Protein AF-0000000084493351 (afdb_homodimer)

Nearest PDB structures (foldseek):
  2qe9-assembly1_B  TM=6.295E-01  e=2.230E-01  Bacillus subtilis
  5wk0-assembly1_A-2  TM=5.243E-01  e=1.146E-01  Staphylococcus sp. HMSC055H04
  8vig-assembly1_A  TM=6.343E-01  e=1.177E+00  Geminocystis sp.
  2qe9-assembly1_B  TM=6.296E-01  e=2.121E-01  Bacillus subtilis
  5wk0-assembly1_A-2  TM=5.667E-01  e=1.096E-01  Staphylococcus sp. HMSC055H04

Structure (mmCIF, N/CA/C/O backbone):
data_AF-0000000084493351-model_v1
#
loop_
_entity.id
_entity.type
_entity.pdbx_description
1 polymer 'DinB-like domain-containing protein'
#
loop_
_atom_site.group_PDB
_atom_site.id
_atom_site.type_symbol
_atom_site.label_atom_id
_atom_site.label_alt_id
_atom_site.label_comp_id
_atom_site.label_asym_id
_atom_site.label_entity_id
_atom_site.label_seq_id
_atom_site.pdbx_PDB_ins_code
_atom_site.Cartn_x
_atom_site.Cartn_y
_atom_site.Cartn_z
_atom_site.occupancy
_atom_site.B_iso_or_equiv
_atom_site.auth_seq_id
_atom_site.auth_comp_id
_atom_site.auth_asym_id
_atom_site.auth_atom_id
_atom_site.pdbx_PDB_model_num
ATOM 1 N N . MET A 1 1 ? -1.183 11.688 -4.527 1 94.62 1 MET A N 1
ATOM 2 C CA . MET A 1 1 ? -2.207 12.703 -4.301 1 94.62 1 MET A CA 1
ATOM 3 C C . MET A 1 1 ? -3.463 12.398 -5.113 1 94.62 1 MET A C 1
ATOM 5 O O . MET A 1 1 ? -4.551 12.867 -4.777 1 94.62 1 MET A O 1
ATOM 9 N N . GLU A 1 2 ? -3.27 11.57 -6.113 1 93.44 2 GLU A N 1
ATOM 10 C CA . GLU A 1 2 ? -4.355 11.289 -7.047 1 93.44 2 GLU A CA 1
ATOM 11 C C . GLU A 1 2 ? -5.531 10.625 -6.344 1 93.44 2 GLU A C 1
ATOM 13 O O . GLU A 1 2 ? -6.688 10.828 -6.727 1 93.44 2 GLU A O 1
ATOM 18 N N . VAL A 1 3 ? -5.273 9.914 -5.355 1 96.88 3 VAL A N 1
ATOM 19 C CA . VAL A 1 3 ? -6.309 9.141 -4.676 1 96.88 3 VAL A CA 1
ATOM 20 C C . VAL A 1 3 ? -7.309 10.086 -4.012 1 96.88 3 VAL A C 1
ATOM 22 O O . VAL A 1 3 ? -8.453 9.703 -3.748 1 96.88 3 VAL A O 1
ATOM 25 N N . PHE A 1 4 ? -6.93 11.305 -3.832 1 97.81 4 PHE A N 1
ATOM 26 C CA . PHE A 1 4 ? -7.797 12.258 -3.156 1 97.81 4 PHE A CA 1
ATOM 27 C C . PH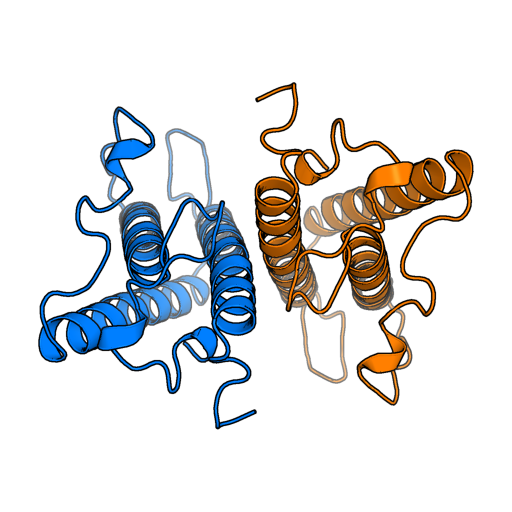E A 1 4 ? -8.523 13.133 -4.168 1 97.81 4 PHE A C 1
ATOM 29 O O . PHE A 1 4 ? -9.445 13.875 -3.807 1 97.81 4 PHE A O 1
ATOM 36 N N . GLU A 1 5 ? -8.102 13.086 -5.383 1 96.25 5 GLU A N 1
ATOM 37 C CA . GLU A 1 5 ? -8.625 13.969 -6.414 1 96.25 5 GLU A CA 1
ATOM 38 C C . GLU A 1 5 ? -10.133 13.773 -6.594 1 96.25 5 GLU A C 1
ATOM 40 O O . GLU A 1 5 ? -10.602 12.641 -6.695 1 96.25 5 GLU A O 1
ATOM 45 N N . GLY A 1 6 ? -10.891 14.852 -6.57 1 95.56 6 GLY A N 1
ATOM 46 C CA . GLY A 1 6 ? -12.312 14.836 -6.879 1 95.56 6 GLY A CA 1
ATOM 47 C C . GLY A 1 6 ? -13.172 14.453 -5.691 1 95.56 6 GLY A C 1
ATOM 48 O O . GLY A 1 6 ? -14.398 14.508 -5.766 1 95.56 6 GLY A O 1
ATOM 49 N N . LEU A 1 7 ? -12.57 14.039 -4.594 1 97.12 7 LEU A N 1
ATOM 50 C CA . LEU A 1 7 ? -13.344 13.711 -3.402 1 97.12 7 LEU A CA 1
ATOM 51 C C . LEU A 1 7 ? -13.773 14.977 -2.666 1 97.12 7 LEU A C 1
ATOM 53 O O . LEU A 1 7 ? -12.922 15.734 -2.182 1 97.12 7 LEU A O 1
ATOM 57 N N . LEU A 1 8 ? -15.094 15.172 -2.602 1 96.56 8 LEU A N 1
ATOM 58 C CA . LEU A 1 8 ? -15.602 16.312 -1.854 1 96.56 8 LEU A CA 1
ATOM 59 C C . LEU A 1 8 ? -15.359 16.141 -0.36 1 96.56 8 LEU A C 1
ATOM 61 O O . LEU A 1 8 ? -15.477 15.031 0.168 1 96.56 8 LEU A O 1
ATOM 65 N N . TRP A 1 9 ? -15.086 17.266 0.274 1 97.38 9 TRP A N 1
ATOM 66 C CA . TRP A 1 9 ? -14.734 17.219 1.69 1 97.38 9 TRP A CA 1
ATOM 67 C C . TRP A 1 9 ? -15.867 16.609 2.51 1 97.38 9 TRP A C 1
ATOM 69 O O . TRP A 1 9 ? -15.625 15.93 3.506 1 97.38 9 TRP A O 1
ATOM 79 N N . GLU A 1 10 ? -17.109 16.75 2.107 1 97.31 10 GLU A N 1
ATOM 80 C CA . GLU A 1 10 ? -18.281 16.234 2.818 1 97.31 10 GLU A CA 1
ATOM 81 C C . GLU A 1 10 ? -18.328 14.711 2.785 1 97.31 10 GLU A C 1
ATOM 83 O O . GLU A 1 10 ? -18.922 14.086 3.658 1 97.31 10 GLU A O 1
ATOM 88 N N . LYS A 1 11 ? -17.656 14.172 1.815 1 96.81 11 LYS A N 1
ATOM 89 C CA . LYS A 1 11 ? -17.656 12.727 1.646 1 96.81 11 LYS A CA 1
ATOM 90 C C . LYS A 1 11 ? -16.469 12.078 2.336 1 96.81 11 LYS A C 1
ATOM 92 O O . LYS A 1 11 ? -16.406 10.859 2.488 1 96.81 11 LYS A O 1
ATOM 97 N N . ALA A 1 12 ? -15.555 12.922 2.818 1 97.56 12 ALA A N 1
ATOM 98 C CA . ALA A 1 12 ? -14.289 12.422 3.35 1 97.56 12 ALA A CA 1
ATOM 99 C C . ALA A 1 12 ? -14.492 11.703 4.68 1 97.56 12 ALA A C 1
ATOM 101 O O . ALA A 1 12 ? -13.633 10.938 5.121 1 97.56 12 ALA A O 1
ATOM 102 N N . GLY A 1 13 ? -15.633 11.914 5.289 1 96.69 13 GLY A N 1
ATOM 103 C CA . GLY A 1 13 ? -15.93 11.281 6.566 1 96.69 13 GLY A CA 1
ATOM 104 C C . GLY A 1 13 ? -16.797 10.039 6.434 1 96.69 13 GLY A C 1
ATOM 105 O O . GLY A 1 13 ? -17.094 9.375 7.426 1 96.69 13 GLY A O 1
ATOM 106 N N . GLY A 1 14 ? -17.219 9.75 5.219 1 92.56 14 GLY A N 1
ATOM 107 C CA . GLY A 1 14 ? -18.062 8.578 5.012 1 92.56 14 GLY A CA 1
ATOM 108 C C . GLY A 1 14 ? -17.344 7.273 5.293 1 92.56 14 GLY A C 1
ATOM 109 O O . GLY A 1 14 ? -16.219 7.055 4.824 1 92.56 14 GLY A O 1
ATOM 110 N N . LYS A 1 15 ? -17.984 6.414 6.113 1 92 15 LYS A N 1
ATOM 111 C CA . LYS A 1 15 ? -17.469 5.078 6.395 1 92 15 LYS A CA 1
ATOM 112 C C . LYS A 1 15 ? -18.406 3.998 5.891 1 92 15 LYS A C 1
ATOM 114 O O . LYS A 1 15 ? -19.547 3.885 6.371 1 92 15 LYS A O 1
ATOM 119 N N . PRO A 1 16 ? -17.938 3.244 4.961 1 88.31 16 PRO A N 1
ATOM 120 C CA . PRO A 1 16 ? -18.766 2.098 4.586 1 88.31 16 PRO A CA 1
ATOM 121 C C . PRO A 1 16 ? -19.016 1.151 5.758 1 88.31 16 PRO A C 1
ATOM 123 O O . PRO A 1 16 ? -18.312 1.197 6.766 1 88.31 16 PRO A O 1
ATOM 126 N N . ALA A 1 17 ? -20.094 0.325 5.641 1 84.88 17 ALA A N 1
ATOM 127 C CA . ALA A 1 17 ? -20.406 -0.661 6.672 1 84.88 17 ALA A CA 1
ATOM 128 C C . ALA A 1 17 ? -19.203 -1.556 6.957 1 84.88 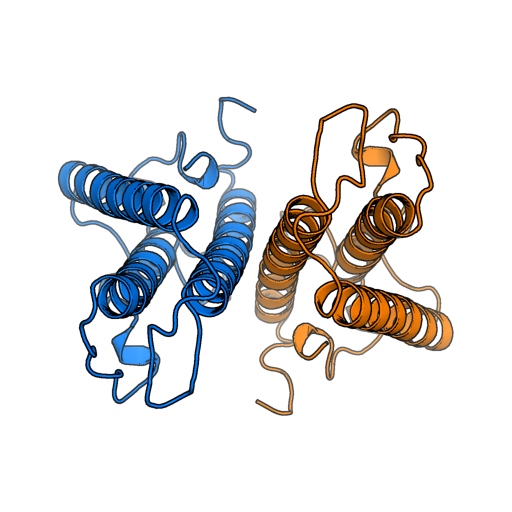17 ALA A C 1
ATOM 130 O O . ALA A 1 17 ? -18.531 -2.02 6.035 1 84.88 17 ALA A O 1
ATOM 131 N N . ASN A 1 18 ? -18.781 -1.73 8.227 1 86.38 18 ASN A N 1
ATOM 132 C CA . ASN A 1 18 ? -17.734 -2.598 8.734 1 86.38 18 ASN A CA 1
ATOM 133 C C . ASN A 1 18 ? -16.344 -2.041 8.406 1 86.38 18 ASN A C 1
ATOM 135 O O . ASN A 1 18 ? -15.344 -2.75 8.523 1 86.38 18 ASN A O 1
ATOM 139 N N . CYS A 1 19 ? -16.297 -0.865 7.863 1 90.5 19 CYS A N 1
ATOM 140 C CA . CYS A 1 19 ? -15.016 -0.202 7.66 1 90.5 19 CYS A CA 1
ATOM 141 C C . CYS A 1 19 ? -14.609 0.587 8.898 1 90.5 19 CYS A C 1
ATOM 143 O O . CYS A 1 19 ? -15.375 1.409 9.398 1 90.5 19 CYS A O 1
ATOM 145 N N . PRO A 1 20 ? -13.398 0.383 9.32 1 90.31 20 PRO A N 1
ATOM 146 C CA . PRO A 1 20 ? -13.023 0.98 10.609 1 90.31 20 PRO A CA 1
ATOM 147 C C . PRO A 1 20 ? -12.656 2.457 10.484 1 90.31 20 PRO A C 1
ATOM 149 O O . PRO A 1 20 ? -12.672 3.184 11.484 1 90.31 20 PRO A O 1
ATOM 152 N N . TYR A 1 21 ? -12.336 2.922 9.258 1 94.5 21 TYR A N 1
ATOM 153 C CA . TYR A 1 21 ? -11.82 4.281 9.133 1 94.5 21 TYR A CA 1
ATOM 154 C C . TYR A 1 21 ? -12.43 4.992 7.938 1 94.5 21 TYR A C 1
ATOM 156 O O . TYR A 1 21 ? -12.836 4.348 6.965 1 94.5 21 TYR A O 1
ATOM 164 N N . SER A 1 22 ? -12.508 6.301 8.07 1 97.19 22 SER A N 1
ATOM 165 C CA . SER A 1 22 ? -12.844 7.164 6.941 1 97.19 22 SER A CA 1
ATOM 166 C C . SER A 1 22 ? -11.594 7.586 6.176 1 97.19 22 SER A C 1
ATOM 168 O O . SER A 1 22 ? -10.477 7.406 6.656 1 97.19 22 SER A O 1
ATOM 170 N N . VAL A 1 23 ? -11.836 8.133 4.992 1 98.31 23 VAL A N 1
ATOM 171 C CA . VAL A 1 23 ? -10.727 8.688 4.219 1 98.31 23 VAL A CA 1
ATOM 172 C C . VAL A 1 23 ? -10.023 9.773 5.027 1 98.31 23 VAL A C 1
ATOM 174 O O . VAL A 1 23 ? -8.797 9.859 5.031 1 98.31 23 VAL A O 1
ATOM 177 N N . TRP A 1 24 ? -10.781 10.578 5.789 1 98.69 24 TRP A N 1
ATOM 178 C CA . TRP A 1 24 ? -10.234 11.641 6.629 1 98.69 24 TRP A CA 1
ATOM 179 C C . TRP A 1 24 ? -9.305 11.062 7.691 1 98.69 24 TRP A C 1
ATOM 181 O O . TRP A 1 24 ? -8.188 11.555 7.875 1 98.69 24 TRP A O 1
ATOM 191 N N . GLN A 1 25 ? -9.734 10.039 8.305 1 98.62 25 GLN A N 1
ATOM 192 C CA . GLN A 1 25 ? -8.93 9.422 9.359 1 98.62 25 GLN A CA 1
ATOM 193 C C . GLN A 1 25 ? -7.652 8.82 8.797 1 98.62 25 GLN A C 1
ATOM 195 O O . GLN A 1 25 ? -6.578 8.961 9.383 1 98.62 25 GLN A O 1
ATOM 200 N N . LEU A 1 26 ? -7.766 8.188 7.656 1 98.75 26 LEU A N 1
ATOM 201 C CA . LEU A 1 26 ? -6.598 7.582 7.02 1 98.75 26 LEU A CA 1
ATOM 202 C C . LEU A 1 26 ? -5.598 8.648 6.594 1 98.75 26 LEU A C 1
ATOM 204 O O . LEU A 1 26 ? -4.391 8.484 6.77 1 98.75 26 LEU A O 1
ATOM 208 N N . LEU A 1 27 ? -6.051 9.734 6.02 1 98.88 27 LEU A N 1
ATOM 209 C CA . LEU A 1 27 ? -5.176 10.828 5.613 1 98.88 27 LEU A CA 1
ATOM 210 C C . LEU A 1 27 ? -4.387 11.367 6.801 1 98.88 27 LEU A C 1
ATOM 212 O O . LEU A 1 27 ? -3.166 11.523 6.719 1 98.88 27 LEU A O 1
ATOM 216 N N . ASN A 1 28 ? -5.07 11.617 7.883 1 98.88 28 ASN A N 1
ATOM 217 C CA . ASN A 1 28 ? -4.398 12.148 9.062 1 98.88 28 ASN A CA 1
ATOM 218 C C . ASN A 1 28 ? -3.432 11.133 9.664 1 98.88 28 ASN A C 1
ATOM 220 O O . ASN A 1 28 ? -2.367 11.5 10.164 1 98.88 28 ASN A O 1
ATOM 224 N N . HIS A 1 29 ? -3.801 9.891 9.68 1 98.81 29 HIS A N 1
ATOM 225 C CA . HIS A 1 29 ? -2.91 8.82 10.133 1 98.81 29 HIS A CA 1
ATOM 226 C C . HIS A 1 29 ? -1.637 8.781 9.297 1 98.81 29 HIS A C 1
ATOM 228 O O . HIS A 1 29 ? -0.537 8.648 9.836 1 98.81 29 HIS A O 1
ATOM 234 N N . MET A 1 30 ? -1.784 8.93 7.988 1 98.88 30 MET A N 1
ATOM 235 C CA . MET A 1 30 ? -0.633 8.961 7.09 1 98.88 30 MET A CA 1
ATOM 236 C C . MET A 1 30 ? 0.239 10.18 7.359 1 98.88 30 MET A C 1
ATOM 238 O O . MET A 1 30 ? 1.468 10.086 7.344 1 98.88 30 MET A O 1
ATOM 242 N N . ILE A 1 31 ? -0.373 11.305 7.605 1 98.88 31 ILE A N 1
ATOM 243 C CA . ILE A 1 31 ? 0.382 12.516 7.91 1 98.88 31 ILE A CA 1
ATOM 244 C C . ILE A 1 31 ? 1.178 12.32 9.195 1 98.88 31 ILE A C 1
ATOM 246 O O . ILE A 1 31 ? 2.352 12.688 9.273 1 98.88 31 ILE A O 1
ATOM 250 N N . PHE A 1 32 ? 0.581 11.727 10.203 1 98.69 32 PHE A N 1
ATOM 251 C CA . PHE A 1 32 ? 1.254 11.477 11.469 1 98.69 32 PHE A CA 1
ATOM 252 C C . PHE A 1 32 ? 2.541 10.688 11.25 1 98.69 32 PHE A C 1
ATOM 254 O O . PHE A 1 32 ? 3.619 11.133 11.656 1 98.69 32 PHE A O 1
ATOM 261 N N . TRP A 1 33 ? 2.461 9.594 10.641 1 98.62 33 TRP A N 1
ATOM 262 C CA . TRP A 1 33 ? 3.615 8.711 10.477 1 98.62 33 TRP A CA 1
ATOM 263 C C . TRP A 1 33 ? 4.609 9.305 9.477 1 98.62 33 TRP A C 1
ATOM 265 O O . TRP A 1 33 ? 5.82 9.117 9.617 1 98.62 33 TRP A O 1
ATOM 275 N N . GLN A 1 34 ? 4.07 10 8.469 1 98.81 34 GLN A N 1
ATOM 276 C CA . GLN A 1 34 ? 4.957 10.727 7.566 1 98.81 34 GLN A CA 1
ATOM 277 C C . GLN A 1 34 ? 5.816 11.734 8.328 1 98.81 34 GLN A C 1
ATOM 279 O O . GLN A 1 34 ? 7.039 11.766 8.164 1 98.81 34 GLN A O 1
ATOM 284 N N . ASP A 1 35 ? 5.199 12.523 9.18 1 98.44 35 ASP A N 1
ATOM 285 C CA . ASP A 1 35 ? 5.934 13.484 9.992 1 98.44 35 ASP A CA 1
ATOM 286 C C . ASP A 1 35 ? 6.918 12.773 10.922 1 98.44 35 ASP A C 1
ATOM 288 O O . ASP A 1 35 ? 8.031 13.25 11.133 1 98.44 35 ASP A O 1
ATOM 292 N N . PHE A 1 36 ? 6.516 11.68 11.445 1 98.5 36 PHE A N 1
ATOM 293 C CA . PHE A 1 36 ? 7.336 10.875 12.344 1 98.5 36 PHE A CA 1
ATOM 294 C C . PHE A 1 36 ? 8.633 10.453 11.656 1 98.5 36 PHE A C 1
ATOM 296 O O . PHE A 1 36 ? 9.719 10.664 12.195 1 98.5 36 PHE A O 1
ATOM 303 N N . TYR A 1 37 ? 8.57 9.922 10.477 1 98.56 37 TYR A N 1
ATOM 304 C CA . TYR A 1 37 ? 9.758 9.438 9.773 1 98.56 37 TYR A CA 1
ATOM 305 C C . TYR A 1 37 ? 10.578 10.602 9.227 1 98.56 37 TYR A C 1
ATOM 307 O O . TYR A 1 37 ? 11.805 10.531 9.18 1 98.56 37 TYR A O 1
ATOM 315 N N . LEU A 1 38 ? 9.914 11.672 8.773 1 98.69 38 LEU A N 1
ATOM 316 C CA . LEU A 1 38 ? 10.633 12.852 8.297 1 98.69 38 LEU A CA 1
ATOM 317 C C . LEU A 1 38 ? 11.461 13.469 9.422 1 98.69 38 LEU A C 1
ATOM 319 O O . LEU A 1 38 ? 12.539 14.008 9.172 1 98.69 38 LEU A O 1
ATOM 323 N N . ALA A 1 39 ? 10.953 13.406 10.664 1 98.5 39 ALA A N 1
ATOM 324 C CA . ALA A 1 39 ? 11.727 13.898 11.797 1 98.5 39 ALA A CA 1
ATOM 325 C C . ALA A 1 39 ? 13.07 13.188 11.906 1 98.5 39 ALA A C 1
ATOM 327 O O . ALA A 1 39 ? 14.109 13.836 12.062 1 98.5 39 ALA A O 1
ATOM 328 N N . TYR A 1 40 ? 13.086 11.891 11.758 1 98.19 40 TYR A N 1
ATOM 329 C CA . TYR A 1 40 ? 14.344 11.148 11.758 1 98.19 40 TYR A CA 1
ATOM 330 C C . TYR A 1 40 ? 15.258 11.633 10.641 1 98.19 40 TYR A C 1
ATOM 332 O O . TYR A 1 40 ? 16.469 11.797 10.852 1 98.19 40 TYR A O 1
ATOM 340 N N . LEU A 1 41 ? 14.688 11.836 9.492 1 98.31 41 LEU A N 1
ATOM 341 C CA . LEU A 1 41 ? 15.469 12.227 8.32 1 98.31 41 LEU A CA 1
ATOM 342 C C . LEU A 1 41 ? 16.094 13.602 8.523 1 98.31 41 LEU A C 1
ATOM 344 O O . LEU A 1 41 ? 17.156 13.891 7.965 1 98.31 41 LEU A O 1
ATOM 348 N N . LYS A 1 42 ? 15.539 14.344 9.352 1 97.06 42 LYS A N 1
ATOM 349 C CA . LYS A 1 42 ? 16.047 15.688 9.648 1 97.06 42 LYS A CA 1
ATOM 350 C C . LYS A 1 42 ? 17 15.664 10.836 1 97.06 42 LYS A C 1
ATOM 352 O O . LYS A 1 42 ? 17.438 16.703 11.297 1 97.06 42 LYS A O 1
ATOM 357 N N . GLY A 1 43 ? 17.219 14.477 11.367 1 95.94 43 GLY A N 1
ATOM 358 C CA . GLY A 1 43 ? 18.188 14.336 12.438 1 95.94 43 GLY A CA 1
ATOM 359 C C . GLY A 1 43 ? 17.578 14.445 13.82 1 95.94 43 GLY A C 1
ATOM 360 O O . GLY A 1 43 ? 18.297 14.594 14.812 1 95.94 43 GLY A O 1
ATOM 361 N N . LYS A 1 44 ? 16.312 14.414 13.836 1 97.06 44 LYS A N 1
ATOM 362 C CA . LYS A 1 44 ? 15.617 14.43 15.125 1 97.06 44 LYS A CA 1
ATOM 363 C C . LYS A 1 44 ? 15.203 13.023 15.539 1 97.06 44 LYS A C 1
ATOM 365 O O . LYS A 1 44 ? 15.281 12.086 14.742 1 97.06 44 LYS A O 1
ATOM 370 N N . VAL A 1 45 ? 14.875 12.875 16.812 1 95.25 45 VAL A N 1
ATOM 371 C CA . VAL A 1 45 ? 14.32 11.641 17.344 1 95.25 45 VAL A CA 1
ATOM 372 C C . VAL A 1 45 ? 12.914 11.898 17.875 1 95.25 45 VAL A C 1
ATOM 374 O O . VAL A 1 45 ? 12.75 12.391 19 1 95.25 45 VAL A O 1
ATOM 377 N N . PRO A 1 46 ? 11.992 11.555 17.125 1 96.38 46 PRO A N 1
ATOM 378 C CA . PRO A 1 46 ? 10.617 11.805 17.594 1 96.38 46 PRO A CA 1
ATOM 379 C C . PRO A 1 46 ? 10.18 10.844 18.688 1 96.38 46 PRO A C 1
ATOM 381 O O . PRO A 1 46 ? 10.703 9.727 18.781 1 96.38 46 PRO A O 1
ATOM 384 N N . LYS A 1 47 ? 9.227 11.289 19.469 1 94.62 47 LYS A N 1
ATOM 385 C CA . LYS A 1 47 ? 8.633 10.43 20.5 1 94.62 47 LYS A CA 1
ATOM 386 C C . LYS A 1 47 ? 7.664 9.43 19.875 1 94.62 47 LYS A C 1
ATOM 388 O O . LYS A 1 47 ? 6.77 9.812 19.125 1 94.62 47 LYS A O 1
ATOM 393 N N . HIS A 1 48 ? 7.852 8.164 20.156 1 93.44 48 HIS A N 1
ATOM 394 C CA . HIS A 1 48 ? 6.906 7.152 19.703 1 93.44 48 HIS A CA 1
ATOM 395 C C . HIS A 1 48 ? 5.578 7.27 20.453 1 93.44 48 HIS A C 1
ATOM 397 O O . HIS A 1 48 ? 5.551 7.492 21.656 1 93.44 48 HIS A O 1
ATOM 403 N N . PRO A 1 49 ? 4.516 7.113 19.703 1 94.62 49 PRO A N 1
ATOM 404 C CA . PRO A 1 49 ? 3.24 7.117 20.422 1 94.62 49 PRO A CA 1
ATOM 405 C C . PRO A 1 49 ? 3.129 5.973 21.438 1 94.62 49 PRO A C 1
ATOM 407 O O . PRO A 1 49 ? 3.645 4.879 21.188 1 94.62 49 PRO A O 1
ATOM 410 N N . GLU A 1 50 ? 2.439 6.215 22.531 1 93.31 50 GLU A N 1
ATOM 411 C CA . GLU A 1 50 ? 2.27 5.207 23.562 1 93.31 50 GLU A CA 1
ATOM 412 C C . GLU A 1 50 ? 1.318 4.102 23.125 1 93.31 50 GLU A C 1
ATOM 414 O O . GLU A 1 50 ? 1.524 2.93 23.453 1 93.31 50 GLU A O 1
ATOM 419 N N . HIS A 1 51 ? 0.252 4.543 22.438 1 93.06 51 HIS A N 1
ATOM 420 C CA . HIS A 1 51 ? -0.743 3.621 21.891 1 93.06 51 HIS A CA 1
ATOM 421 C C . HIS A 1 51 ? -0.956 3.85 20.406 1 93.06 51 HIS A C 1
ATOM 423 O O . HIS A 1 51 ? -0.81 4.973 19.906 1 93.06 51 HIS A O 1
ATOM 429 N N . ASP A 1 52 ? -1.272 2.732 19.734 1 88.19 52 ASP A N 1
ATOM 430 C CA . ASP A 1 52 ? -1.541 2.832 18.297 1 88.19 52 ASP A CA 1
ATOM 431 C C . ASP A 1 52 ? -2.607 3.889 18.016 1 88.19 52 ASP A C 1
ATOM 433 O O . ASP A 1 52 ? -2.52 4.609 17.016 1 88.19 52 ASP A O 1
ATOM 437 N N . GLU A 1 53 ? -3.512 3.992 18.906 1 91.88 53 GLU A N 1
ATOM 438 C CA . GLU A 1 53 ? -4.645 4.902 18.75 1 91.88 53 GLU A CA 1
ATOM 439 C C . GLU A 1 53 ? -4.184 6.355 18.719 1 91.88 53 GLU A C 1
ATOM 441 O O . GLU A 1 53 ? -4.867 7.211 18.141 1 91.88 53 GLU A O 1
ATOM 446 N N . ASP A 1 54 ? -3.01 6.578 19.219 1 94.88 54 ASP A N 1
ATOM 447 C CA . ASP A 1 54 ? -2.506 7.945 19.312 1 94.88 54 ASP A CA 1
ATOM 448 C C . ASP A 1 54 ? -2.121 8.484 17.938 1 94.88 54 ASP A C 1
ATOM 450 O O . ASP A 1 54 ? -1.949 9.695 17.766 1 94.88 54 ASP A O 1
ATOM 454 N N . SER A 1 55 ? -1.978 7.629 16.969 1 96.94 55 SER A N 1
ATOM 455 C CA . SER A 1 55 ? -1.597 8.07 15.625 1 96.94 55 SER A CA 1
ATOM 456 C C . SER A 1 55 ? -2.824 8.32 14.758 1 96.94 55 SER A C 1
ATOM 458 O O . SER A 1 55 ? -2.697 8.648 13.57 1 96.94 55 SER A O 1
ATOM 460 N N . TRP A 1 56 ? -3.977 8.172 15.352 1 97 56 TRP A N 1
ATOM 461 C CA . TRP A 1 56 ? -5.238 8.398 14.656 1 97 56 TRP A CA 1
ATOM 462 C C . TRP A 1 56 ? -5.949 9.633 15.195 1 97 56 TRP A C 1
ATOM 464 O O . TRP A 1 56 ? -5.898 9.906 16.391 1 97 56 TRP A O 1
ATOM 474 N N . PRO A 1 57 ? -6.652 10.359 14.258 1 96.62 57 PRO A N 1
ATOM 475 C CA . PRO A 1 57 ? -7.43 11.5 14.742 1 96.62 57 PRO A CA 1
ATOM 476 C C . PRO A 1 57 ? -8.711 11.07 15.469 1 96.62 57 PRO A C 1
ATOM 478 O O . PRO A 1 57 ? -9.25 10 15.195 1 96.62 57 PRO A O 1
ATOM 481 N N . ASP A 1 58 ? -9.219 11.891 16.297 1 94.69 58 ASP A N 1
ATOM 482 C CA . ASP A 1 58 ? -10.5 11.656 16.953 1 94.69 58 ASP A CA 1
ATOM 483 C C . ASP A 1 58 ? -11.664 11.898 15.992 1 94.69 58 ASP A C 1
ATOM 485 O O . ASP A 1 58 ? -12.664 11.18 16.031 1 94.69 58 ASP A O 1
ATOM 489 N N . GLU A 1 59 ? -11.523 12.875 15.227 1 96.88 59 GLU A N 1
ATOM 490 C CA . GLU A 1 59 ? -12.594 13.266 14.312 1 96.88 59 GLU A CA 1
ATOM 491 C C . GLU A 1 59 ? -12.672 12.328 13.117 1 96.88 59 GLU A C 1
ATOM 493 O O . GLU A 1 59 ? -11.641 11.953 12.547 1 96.88 59 GLU A O 1
ATOM 498 N N . ILE A 1 60 ? -13.859 12.039 12.648 1 96.44 60 ILE A N 1
ATOM 499 C CA . ILE A 1 60 ? -14.039 11.109 11.539 1 96.44 60 ILE A CA 1
ATOM 500 C C . ILE A 1 60 ? -14.109 11.883 10.227 1 96.44 60 ILE A C 1
ATOM 502 O O . ILE A 1 60 ? -14.016 11.305 9.141 1 96.44 60 ILE A O 1
ATOM 506 N N . ALA A 1 61 ? -14.305 13.219 10.312 1 98.12 61 ALA A N 1
ATOM 507 C CA . ALA A 1 61 ? -14.484 14.078 9.148 1 98.12 61 ALA A CA 1
ATOM 508 C C . ALA A 1 61 ? -13.883 15.461 9.383 1 98.12 61 ALA A C 1
ATOM 510 O O . ALA A 1 61 ? -13.711 15.883 10.531 1 98.12 61 ALA A O 1
ATOM 511 N N . PRO A 1 62 ? -13.445 16.094 8.234 1 98.62 62 PRO A N 1
ATOM 512 C CA . PRO A 1 62 ? -13.086 17.5 8.414 1 98.62 62 PRO A CA 1
ATOM 513 C C . PRO A 1 62 ? -14.289 18.375 8.781 1 98.62 62 PRO A C 1
ATOM 515 O O . PRO A 1 62 ? -15.414 18.062 8.383 1 98.62 62 PRO A O 1
ATOM 518 N N . SER A 1 63 ? -14 19.438 9.445 1 98.19 63 SER A N 1
ATOM 519 C CA . SER A 1 63 ? -15.07 20.312 9.898 1 98.19 63 SER A CA 1
ATOM 520 C C . SER A 1 63 ? -15.578 21.188 8.758 1 98.19 63 SER A C 1
ATOM 522 O O . SER A 1 63 ? -16.719 21.656 8.789 1 98.19 63 SER A O 1
ATOM 524 N N . ASN A 1 64 ? -14.773 21.5 7.773 1 98.25 64 ASN A N 1
ATOM 525 C CA . ASN A 1 64 ? -15.125 22.312 6.617 1 98.25 64 ASN A CA 1
ATOM 526 C C . ASN A 1 64 ? -14.141 22.094 5.469 1 98.25 64 ASN A C 1
ATOM 528 O O . ASN A 1 64 ? -13.18 21.344 5.598 1 98.25 64 ASN A O 1
ATOM 532 N N . GLU A 1 65 ? -14.414 22.75 4.367 1 98.25 65 GLU A N 1
ATOM 533 C CA . GLU A 1 65 ? -13.617 22.594 3.154 1 98.25 65 GLU A CA 1
ATOM 534 C C . GLU A 1 65 ? -12.188 23.094 3.363 1 98.25 65 GLU A C 1
ATOM 536 O O . GLU A 1 65 ? -11.234 22.516 2.846 1 98.25 65 GLU A O 1
ATOM 541 N N . ALA A 1 66 ? -12.062 24.172 4.035 1 98.56 66 ALA A N 1
ATOM 542 C CA . ALA A 1 66 ? -10.734 24.734 4.273 1 98.56 66 ALA A CA 1
ATOM 543 C C . ALA A 1 66 ? -9.844 23.75 5.02 1 98.56 66 ALA A C 1
ATOM 545 O O . ALA A 1 66 ? -8.672 23.578 4.672 1 98.56 66 ALA A O 1
ATOM 546 N N . GLU A 1 67 ? -10.367 23.109 6.039 1 98.69 67 GLU A N 1
ATOM 547 C CA . GLU A 1 67 ? -9.602 22.125 6.789 1 98.69 67 GLU A CA 1
ATOM 548 C C . GLU A 1 67 ? -9.18 20.953 5.898 1 98.69 67 GLU A C 1
ATOM 550 O O . GLU A 1 67 ? -8.047 20.469 5.988 1 98.69 67 GLU A O 1
ATOM 555 N N . TRP A 1 68 ? -10.062 20.531 5.031 1 98.62 68 TRP A N 1
ATOM 556 C CA . TRP A 1 68 ? -9.766 19.484 4.07 1 98.62 68 TRP A CA 1
ATOM 557 C C . TRP A 1 68 ? -8.617 19.891 3.15 1 98.62 68 TRP A C 1
ATOM 559 O O . TRP A 1 68 ? -7.617 19.172 3.041 1 98.62 68 TRP A O 1
ATOM 569 N N . SER A 1 69 ? -8.703 21.031 2.598 1 98.44 69 SER A N 1
ATOM 570 C CA . SER A 1 69 ? -7.703 21.531 1.66 1 98.44 69 SER A CA 1
ATOM 571 C C . SER A 1 69 ? -6.355 21.719 2.348 1 98.44 69 SER A C 1
ATOM 573 O O . SER A 1 69 ? -5.312 21.375 1.793 1 98.44 69 SER A O 1
ATOM 575 N N . ASP A 1 70 ? -6.418 22.266 3.525 1 98.69 70 ASP A N 1
ATOM 576 C CA . ASP A 1 70 ? -5.188 22.5 4.273 1 98.69 70 ASP A CA 1
ATOM 577 C C . ASP A 1 70 ? -4.5 21.172 4.621 1 98.69 70 ASP A C 1
ATOM 579 O O . ASP A 1 70 ? -3.27 21.078 4.578 1 98.69 70 ASP A O 1
ATOM 583 N N . THR A 1 71 ? -5.324 20.234 5.004 1 98.81 71 THR A N 1
ATOM 584 C CA . THR A 1 71 ? -4.77 18.938 5.375 1 98.81 71 THR A CA 1
ATOM 585 C C . THR A 1 71 ? -4.152 18.25 4.16 1 98.81 71 THR A C 1
ATOM 587 O O . THR A 1 71 ? -3.074 17.656 4.258 1 98.81 71 THR A O 1
ATOM 590 N N . LEU A 1 72 ? -4.801 18.328 2.98 1 98.81 72 LEU A N 1
ATOM 591 C CA . LEU A 1 72 ? -4.234 17.781 1.751 1 98.81 72 LEU A CA 1
ATOM 592 C C . LEU A 1 72 ? -2.908 18.469 1.42 1 98.81 72 LEU A C 1
ATOM 594 O O . LEU A 1 72 ? -1.962 17.797 0.982 1 98.81 72 LEU A O 1
ATOM 598 N N . LEU A 1 73 ? -2.863 19.75 1.625 1 98.75 73 LEU A N 1
ATOM 599 C CA . LEU A 1 73 ? -1.638 20.5 1.365 1 98.75 73 LEU A CA 1
ATOM 600 C C . LEU A 1 73 ? -0.521 20.047 2.305 1 98.75 73 LEU A C 1
ATOM 602 O O . LEU A 1 73 ? 0.629 19.906 1.887 1 98.75 73 LEU A O 1
ATOM 606 N N . LEU A 1 74 ? -0.877 19.875 3.578 1 98.75 74 LEU A N 1
ATOM 607 C CA . LEU A 1 74 ? 0.095 19.391 4.555 1 98.75 74 LEU A CA 1
ATOM 608 C C . LEU A 1 74 ? 0.673 18.047 4.133 1 98.75 74 LEU A C 1
ATOM 610 O O . LEU A 1 74 ? 1.89 17.844 4.176 1 98.75 74 LEU A O 1
ATOM 614 N N . PHE A 1 75 ? -0.179 17.141 3.752 1 98.88 75 PHE A N 1
ATOM 615 C CA . PHE A 1 75 ? 0.268 15.844 3.277 1 98.88 75 PHE A CA 1
ATOM 616 C C . PHE A 1 75 ? 1.197 15.992 2.078 1 98.88 75 PHE A C 1
ATOM 618 O O . PHE A 1 75 ? 2.275 15.398 2.045 1 98.88 75 PHE A O 1
ATOM 625 N N . SER A 1 76 ? 0.798 16.797 1.102 1 98.81 76 SER A N 1
ATOM 626 C CA . SER A 1 76 ? 1.562 17.031 -0.121 1 98.81 76 SER A CA 1
ATOM 627 C C . SER A 1 76 ? 2.939 17.609 0.189 1 98.81 76 SER A C 1
ATOM 629 O O . SER A 1 76 ? 3.934 17.219 -0.425 1 98.81 76 SER A O 1
ATOM 631 N N . LYS A 1 77 ? 3.004 18.5 1.073 1 98.75 77 LYS A N 1
ATOM 632 C CA . LYS A 1 77 ? 4.273 19.109 1.466 1 98.75 77 LYS A CA 1
ATOM 633 C C . LYS A 1 77 ? 5.219 18.062 2.059 1 98.75 77 LYS A C 1
ATOM 635 O O . LYS A 1 77 ? 6.41 18.047 1.753 1 98.75 77 LYS A O 1
ATOM 640 N N . GLY A 1 78 ? 4.656 17.234 2.924 1 98.81 78 GLY A N 1
ATOM 641 C CA . GLY A 1 78 ? 5.465 16.172 3.477 1 98.81 78 GLY A CA 1
ATOM 642 C C . GLY A 1 78 ? 5.992 15.211 2.42 1 98.81 78 GLY A C 1
ATOM 643 O O . GLY A 1 78 ? 7.141 14.766 2.498 1 98.81 78 GLY A O 1
ATOM 644 N N . LEU A 1 79 ? 5.168 14.883 1.417 1 98.69 79 LEU A N 1
ATOM 645 C CA . LEU A 1 79 ? 5.598 14.031 0.312 1 98.69 79 LEU A CA 1
ATOM 646 C C . LEU A 1 79 ? 6.754 14.68 -0.448 1 98.69 79 LEU A C 1
ATOM 648 O O . LEU A 1 79 ? 7.715 14 -0.814 1 98.69 79 LEU A O 1
ATOM 652 N N . LYS A 1 80 ? 6.645 15.906 -0.645 1 98.69 80 LYS A N 1
ATOM 653 C CA . LYS A 1 80 ? 7.703 16.625 -1.349 1 98.69 80 LYS A CA 1
ATOM 654 C C . LYS A 1 80 ? 9 16.609 -0.551 1 98.69 80 LYS A C 1
ATOM 656 O O . LYS A 1 80 ? 10.086 16.453 -1.121 1 98.69 80 LYS A O 1
ATOM 661 N N . GLU A 1 81 ? 8.883 16.797 0.681 1 98.69 81 GLU A N 1
ATOM 662 C CA . GLU A 1 81 ? 10.07 16.703 1.531 1 98.69 81 GLU A CA 1
ATOM 663 C C . GLU A 1 81 ? 10.711 15.328 1.44 1 98.69 81 GLU A C 1
ATOM 665 O O . GLU A 1 81 ? 11.938 15.211 1.349 1 98.69 81 GLU A O 1
ATOM 670 N N . ALA A 1 82 ? 9.906 14.32 1.508 1 98.69 82 ALA A N 1
ATOM 671 C CA . ALA A 1 82 ? 10.414 12.961 1.379 1 98.69 82 ALA A CA 1
ATOM 672 C C . ALA A 1 82 ? 11.117 12.758 0.04 1 98.69 82 ALA A C 1
ATOM 674 O O . ALA A 1 82 ? 12.172 12.133 -0.025 1 98.69 82 ALA A O 1
ATOM 675 N N . GLU A 1 83 ? 10.492 13.266 -1.007 1 98 83 GLU A N 1
ATOM 676 C CA . GLU A 1 83 ? 11.094 13.188 -2.336 1 98 83 GLU A CA 1
ATOM 677 C C . GLU A 1 83 ? 12.469 13.852 -2.355 1 98 83 GLU A C 1
ATOM 679 O O . GLU A 1 83 ? 13.406 13.328 -2.969 1 98 83 GLU A O 1
ATOM 684 N N . ASN A 1 84 ? 12.562 14.953 -1.71 1 98.44 84 ASN A N 1
ATOM 685 C CA . ASN A 1 84 ? 13.844 15.648 -1.637 1 98.44 84 ASN A CA 1
ATOM 686 C C . ASN A 1 84 ? 14.875 14.836 -0.849 1 98.44 84 ASN A C 1
ATOM 688 O O . ASN A 1 84 ? 16.047 14.797 -1.214 1 98.44 84 ASN A O 1
ATOM 692 N N . GLU A 1 85 ? 14.469 14.258 0.19 1 98.44 85 GLU A N 1
ATOM 693 C CA . GLU A 1 85 ? 15.352 13.406 0.977 1 98.44 85 GLU A CA 1
ATOM 694 C C . GLU A 1 85 ? 15.859 12.219 0.155 1 98.44 85 GLU A C 1
ATOM 696 O O . GLU A 1 85 ? 16.984 11.758 0.343 1 98.44 85 GLU A O 1
ATOM 701 N N . ALA A 1 86 ? 15.039 11.742 -0.753 1 97.12 86 ALA A N 1
ATOM 702 C CA . ALA A 1 86 ? 15.367 10.57 -1.556 1 97.12 86 ALA A CA 1
ATOM 703 C C . ALA A 1 86 ? 16.5 10.867 -2.533 1 97.12 86 ALA A C 1
ATOM 705 O O . ALA A 1 86 ? 17.094 9.953 -3.105 1 97.12 86 ALA A O 1
ATOM 706 N N . LYS A 1 87 ? 16.828 12.125 -2.723 1 96.69 87 LYS A N 1
ATOM 707 C CA . LYS A 1 87 ? 17.906 12.531 -3.631 1 96.69 87 LYS A CA 1
ATOM 708 C C . LYS A 1 87 ? 19.25 12.57 -2.918 1 96.69 87 LYS A C 1
ATOM 710 O O . LYS A 1 87 ? 20.281 12.766 -3.551 1 96.69 87 LYS A O 1
ATOM 715 N N . LYS A 1 88 ? 19.219 12.359 -1.619 1 97.62 88 LYS A N 1
ATOM 716 C CA . LYS A 1 88 ? 20.438 12.406 -0.817 1 97.62 88 LYS A CA 1
ATOM 717 C C . LYS A 1 88 ? 21.047 11.016 -0.66 1 97.62 88 LYS A C 1
ATOM 719 O O . LYS A 1 88 ? 20.625 10.078 -1.342 1 97.62 88 LYS A O 1
ATOM 724 N N . ASP A 1 89 ? 22.125 10.945 0.155 1 97.06 89 ASP A N 1
ATOM 725 C CA . ASP A 1 89 ? 22.797 9.672 0.394 1 97.06 89 ASP A CA 1
ATOM 726 C C . ASP A 1 89 ? 21.891 8.703 1.158 1 97.06 89 ASP A C 1
ATOM 728 O O . ASP A 1 89 ? 21.703 8.852 2.369 1 97.06 89 ASP A O 1
ATOM 732 N N . LEU A 1 90 ? 21.438 7.703 0.508 1 95.88 90 LEU A N 1
ATOM 733 C CA . LEU A 1 90 ? 20.469 6.773 1.062 1 95.88 90 LEU A CA 1
ATOM 734 C C . LEU A 1 90 ? 21.109 5.859 2.102 1 95.88 90 LEU A C 1
ATOM 736 O O . LEU A 1 90 ? 20.406 5.234 2.9 1 95.88 90 LEU A O 1
ATOM 740 N N . THR A 1 91 ? 22.422 5.766 2.113 1 95.62 91 THR A N 1
ATOM 741 C CA . THR A 1 91 ? 23.109 4.84 3.01 1 95.62 91 THR A CA 1
ATOM 742 C C . THR A 1 91 ? 23.453 5.527 4.328 1 95.62 91 THR A C 1
ATOM 744 O O . THR A 1 91 ? 23.938 4.879 5.262 1 95.62 91 THR A O 1
ATOM 747 N N . GLU A 1 92 ? 23.141 6.797 4.41 1 97.75 92 GLU A N 1
ATOM 748 C CA . GLU A 1 92 ? 23.422 7.527 5.645 1 97.75 92 GLU A CA 1
ATOM 749 C C . GLU A 1 92 ? 22.562 7.016 6.797 1 97.75 92 GLU A C 1
ATOM 751 O O . GLU A 1 92 ? 21.359 6.844 6.645 1 97.75 92 GLU A O 1
ATOM 756 N N . LEU A 1 93 ? 23.234 6.82 7.965 1 97.81 93 LEU A N 1
ATOM 757 C CA . LEU A 1 93 ? 22.5 6.41 9.156 1 97.81 93 LEU A CA 1
ATOM 758 C C . LEU A 1 93 ? 21.719 7.574 9.742 1 97.81 93 LEU A C 1
ATOM 760 O O . LEU A 1 93 ? 22.281 8.641 10 1 97.81 93 LEU A O 1
ATOM 764 N N . LYS A 1 94 ? 20.375 7.395 9.922 1 98.12 94 LYS A N 1
ATOM 765 C CA . LYS A 1 94 ? 19.516 8.492 10.367 1 98.12 94 LYS A CA 1
ATOM 766 C C . LYS A 1 94 ? 18.812 8.141 11.68 1 98.12 94 LYS A C 1
ATOM 768 O O . LYS A 1 94 ? 18.406 9.031 12.422 1 98.12 94 LYS A O 1
ATOM 773 N N . ASP A 1 95 ? 18.547 6.949 11.898 1 97.12 95 ASP A N 1
ATOM 774 C CA . ASP A 1 95 ? 18.016 6.43 13.156 1 97.12 95 ASP A CA 1
ATOM 775 C C . ASP A 1 95 ? 19.047 5.551 13.867 1 97.12 95 ASP A C 1
ATOM 777 O O . ASP A 1 95 ? 19.141 4.355 13.578 1 97.12 95 ASP A O 1
ATOM 781 N N . LEU A 1 96 ? 19.766 6.047 14.82 1 94.06 96 LEU A N 1
ATOM 782 C CA . LEU A 1 96 ? 20.859 5.359 15.492 1 94.06 96 LEU A CA 1
ATOM 783 C C . LEU A 1 96 ? 20.328 4.234 16.391 1 94.06 96 LEU A C 1
ATOM 785 O O . LEU A 1 96 ? 20.984 3.195 16.531 1 94.06 96 LEU A O 1
ATOM 789 N N . GLY A 1 97 ? 19.219 4.477 16.938 1 93.81 97 GLY A N 1
ATOM 790 C CA . GLY A 1 97 ? 18.656 3.48 17.828 1 93.81 97 GLY A CA 1
ATOM 791 C C . GLY A 1 97 ? 18.406 2.145 17.156 1 93.81 97 GLY A C 1
ATOM 792 O O . GLY A 1 97 ? 18.875 1.107 17.625 1 93.81 97 GLY A O 1
ATOM 793 N N . LEU A 1 98 ? 17.781 2.184 16 1 95 98 LEU A N 1
ATOM 794 C CA . LEU A 1 98 ? 17.453 0.96 15.281 1 95 98 LEU A CA 1
ATOM 795 C C . LEU A 1 98 ? 18.391 0.752 14.094 1 95 98 LEU A C 1
ATOM 797 O O . LEU A 1 98 ? 18.188 -0.16 13.289 1 95 98 LEU A O 1
ATOM 801 N N . GLU A 1 99 ? 19.359 1.577 14.039 1 97 99 GLU A N 1
ATOM 802 C CA . GLU A 1 99 ? 20.359 1.476 12.992 1 97 99 GLU A CA 1
ATOM 803 C C . GLU A 1 99 ? 19.719 1.452 11.602 1 97 99 GLU A C 1
ATOM 805 O O . GLU A 1 99 ? 20.047 0.593 10.781 1 97 99 GLU A O 1
ATOM 810 N N . ARG A 1 100 ? 18.875 2.449 11.344 1 97.88 100 ARG A N 1
ATOM 811 C CA . ARG A 1 100 ? 18.234 2.57 10.047 1 97.88 100 ARG A CA 1
ATOM 812 C C . ARG A 1 100 ? 18.828 3.711 9.234 1 97.88 100 ARG A C 1
ATOM 814 O O . ARG A 1 100 ? 19.141 4.77 9.781 1 97.88 100 ARG A O 1
ATOM 821 N N . THR A 1 101 ? 18.984 3.398 7.973 1 97.75 101 THR A N 1
ATOM 822 C CA . THR A 1 101 ? 19.516 4.395 7.047 1 97.75 101 THR A CA 1
ATOM 823 C C . THR A 1 101 ? 18.391 5.289 6.516 1 97.75 101 THR A C 1
ATOM 825 O O . THR A 1 101 ? 17.219 5.023 6.75 1 97.75 101 THR A O 1
ATOM 828 N N . ARG A 1 102 ? 18.766 6.41 5.812 1 98.31 102 ARG A N 1
ATOM 829 C CA . ARG A 1 102 ? 17.812 7.25 5.086 1 98.31 102 ARG A CA 1
ATOM 830 C C . ARG A 1 102 ? 16.953 6.414 4.148 1 98.31 102 ARG A C 1
ATOM 832 O O . ARG A 1 102 ? 15.734 6.594 4.094 1 98.31 102 ARG A O 1
ATOM 839 N N . GLY A 1 103 ? 17.594 5.473 3.467 1 96.94 103 GLY A N 1
ATOM 840 C CA . GLY A 1 103 ? 16.859 4.598 2.566 1 96.94 103 GLY A CA 1
ATOM 841 C C . GLY A 1 103 ? 15.844 3.73 3.281 1 96.94 103 GLY A C 1
ATOM 842 O O . GLY A 1 103 ? 14.727 3.547 2.791 1 96.94 103 GLY A O 1
ATOM 843 N N . ASP A 1 104 ? 16.219 3.211 4.441 1 96.5 104 ASP A N 1
ATOM 844 C CA . ASP A 1 104 ? 15.305 2.391 5.23 1 96.5 104 ASP A CA 1
ATOM 845 C C . ASP A 1 104 ? 14.062 3.182 5.629 1 96.5 104 ASP A C 1
ATOM 847 O O . ASP A 1 104 ? 12.938 2.688 5.504 1 96.5 104 ASP A O 1
ATOM 851 N N . LEU A 1 105 ? 14.305 4.355 6.07 1 98.5 105 LEU A N 1
ATOM 852 C CA . LEU A 1 105 ? 13.219 5.199 6.555 1 98.5 105 LEU A CA 1
ATOM 853 C C . LEU A 1 105 ? 12.289 5.602 5.41 1 98.5 105 LEU A C 1
ATOM 855 O O . LEU A 1 105 ? 11.07 5.551 5.551 1 98.5 105 LEU A O 1
ATOM 859 N N . LEU A 1 106 ? 12.883 5.93 4.293 1 98.5 106 LEU A N 1
ATOM 860 C CA . LEU A 1 106 ? 12.086 6.332 3.139 1 98.5 106 LEU A CA 1
ATOM 861 C C . LEU A 1 106 ? 11.273 5.156 2.6 1 98.5 106 LEU A C 1
ATOM 863 O O . LEU A 1 106 ? 10.125 5.324 2.195 1 98.5 106 LEU A O 1
ATOM 867 N N . THR A 1 107 ? 11.875 4.012 2.645 1 97.44 107 THR A N 1
ATOM 868 C CA . THR A 1 107 ? 11.18 2.818 2.182 1 97.44 107 THR A CA 1
ATOM 869 C C . THR A 1 107 ? 10 2.488 3.102 1 97.44 107 THR A C 1
ATOM 871 O O . THR A 1 107 ? 8.922 2.141 2.631 1 97.44 107 THR A O 1
ATOM 874 N N . THR A 1 108 ? 10.219 2.619 4.355 1 97.94 108 THR A N 1
ATOM 875 C CA . THR A 1 108 ? 9.156 2.389 5.328 1 97.94 108 THR A CA 1
ATOM 876 C C . THR A 1 108 ? 8.016 3.375 5.121 1 97.94 108 THR A C 1
ATOM 878 O O . THR A 1 108 ? 6.844 2.982 5.094 1 97.94 108 THR A O 1
ATOM 881 N N . LEU A 1 109 ? 8.391 4.59 4.953 1 98.69 109 LEU A N 1
ATOM 882 C CA . LEU A 1 109 ? 7.395 5.633 4.715 1 98.69 109 LEU A CA 1
ATOM 883 C C . LEU A 1 109 ? 6.602 5.348 3.445 1 98.69 109 LEU A C 1
ATOM 885 O O . LEU A 1 109 ? 5.371 5.434 3.445 1 98.69 109 LEU A O 1
ATOM 889 N N . MET A 1 110 ? 7.27 4.992 2.43 1 98.25 110 MET A N 1
ATOM 890 C CA . MET A 1 110 ? 6.625 4.699 1.151 1 98.25 110 MET A CA 1
ATOM 891 C C . MET A 1 110 ? 5.672 3.516 1.28 1 98.25 110 MET A C 1
ATOM 893 O O . MET A 1 110 ? 4.547 3.562 0.782 1 98.25 110 MET A O 1
ATOM 897 N N . ALA A 1 111 ? 6.141 2.479 1.918 1 98.19 111 ALA A N 1
ATOM 898 C CA . ALA A 1 111 ? 5.301 1.296 2.098 1 98.19 111 ALA A CA 1
ATOM 899 C C . ALA A 1 111 ? 4.051 1.63 2.908 1 98.19 111 ALA A C 1
ATOM 901 O O . ALA A 1 111 ? 2.947 1.208 2.559 1 98.19 111 ALA A O 1
ATOM 902 N N . HIS A 1 112 ? 4.211 2.365 3.957 1 98.75 112 HIS A N 1
ATOM 903 C CA . HIS A 1 112 ? 3.1 2.77 4.809 1 98.75 112 HIS A CA 1
ATOM 904 C C . HIS A 1 112 ? 2.08 3.594 4.031 1 98.75 112 HIS A C 1
ATOM 906 O O . HIS A 1 112 ? 0.881 3.312 4.074 1 98.75 112 HIS A O 1
ATOM 912 N N . ASN A 1 113 ? 2.572 4.594 3.312 1 98.81 113 ASN A N 1
ATOM 913 C CA . ASN A 1 113 ? 1.68 5.453 2.539 1 98.81 113 ASN A CA 1
ATOM 914 C C . ASN A 1 113 ? 0.986 4.68 1.422 1 98.81 113 ASN A C 1
ATOM 916 O O . ASN A 1 113 ? -0.194 4.898 1.147 1 98.81 113 ASN A O 1
ATOM 920 N N . SER A 1 114 ? 1.716 3.812 0.794 1 98.75 114 SER A N 1
ATOM 921 C CA . SER A 1 114 ? 1.115 3.006 -0.263 1 98.75 114 SER A CA 1
ATOM 922 C C . SER A 1 114 ? 0.017 2.102 0.288 1 98.75 114 SER A C 1
ATOM 924 O O . SER A 1 114 ? -1.057 1.987 -0.306 1 98.75 114 SER A O 1
ATOM 926 N N . TYR A 1 115 ? 0.258 1.506 1.426 1 98.69 115 TYR A N 1
ATOM 927 C CA . TYR A 1 115 ? -0.704 0.642 2.1 1 98.69 115 TYR A CA 1
ATOM 928 C C . TYR A 1 115 ? -2.008 1.383 2.369 1 98.69 115 TYR A C 1
ATOM 930 O O . TYR A 1 115 ? -3.08 0.934 1.958 1 98.69 115 TYR A O 1
ATOM 938 N N . HIS A 1 116 ? -1.886 2.477 2.932 1 98.81 116 HIS A N 1
ATOM 939 C CA . HIS A 1 116 ? -3.086 3.215 3.311 1 98.81 116 HIS A CA 1
ATOM 940 C C . HIS A 1 116 ? -3.709 3.906 2.104 1 98.81 116 HIS A C 1
ATOM 942 O O . HIS A 1 116 ? -4.922 4.121 2.064 1 98.81 116 HIS A O 1
ATOM 948 N N . THR A 1 117 ? -2.93 4.246 1.086 1 98.62 117 THR A N 1
ATOM 949 C CA . THR A 1 117 ? -3.49 4.73 -0.171 1 98.62 117 THR A CA 1
ATOM 950 C C . THR A 1 117 ? -4.371 3.664 -0.816 1 98.62 117 THR A C 1
ATOM 952 O O . THR A 1 117 ? -5.438 3.971 -1.347 1 98.62 117 THR A O 1
ATOM 955 N N . GLY A 1 118 ? -3.926 2.41 -0.77 1 98.06 118 GLY A N 1
ATOM 956 C CA . GLY A 1 118 ? -4.77 1.323 -1.245 1 98.06 118 GLY A CA 1
ATOM 957 C C . GLY A 1 118 ? -6.09 1.225 -0.506 1 98.06 118 GLY A C 1
ATOM 958 O O . GLY A 1 118 ? -7.129 0.973 -1.117 1 98.06 118 GLY A O 1
ATOM 959 N N . GLN A 1 119 ? -6.047 1.42 0.756 1 97.88 119 GLN A N 1
ATOM 960 C CA . GLN A 1 119 ? -7.273 1.399 1.55 1 97.88 119 GLN A CA 1
ATOM 961 C C . GLN A 1 119 ? -8.203 2.543 1.155 1 97.88 119 GLN A C 1
ATOM 963 O O . GLN A 1 119 ? -9.406 2.344 1.001 1 97.88 119 GLN A O 1
ATOM 968 N N . ILE A 1 120 ? -7.637 3.691 0.95 1 98.19 120 ILE A N 1
ATOM 969 C CA . ILE A 1 120 ? -8.43 4.859 0.578 1 98.19 120 ILE A CA 1
ATOM 970 C C . ILE A 1 120 ? -9.086 4.625 -0.779 1 98.19 120 ILE A C 1
ATOM 972 O O . ILE A 1 120 ? -10.273 4.906 -0.955 1 98.19 120 ILE A O 1
ATOM 976 N N . ALA A 1 121 ? -8.344 4.109 -1.722 1 96.62 121 ALA A N 1
ATOM 977 C CA . ALA A 1 121 ? -8.891 3.83 -3.045 1 96.62 121 ALA A CA 1
ATOM 978 C C . ALA A 1 121 ? -10.094 2.889 -2.955 1 96.62 121 ALA A C 1
ATOM 980 O O . ALA A 1 121 ? -11.117 3.119 -3.594 1 96.62 121 ALA A O 1
ATOM 981 N N . LEU A 1 122 ? -9.938 1.873 -2.162 1 96.38 122 LEU A N 1
ATOM 982 C CA . LEU A 1 122 ? -11.031 0.912 -2.02 1 96.38 122 LEU A CA 1
ATOM 983 C C . LEU A 1 122 ? -12.227 1.547 -1.324 1 96.38 122 LEU A C 1
ATOM 985 O O . LEU A 1 122 ? -13.375 1.323 -1.724 1 96.38 122 LEU A O 1
ATOM 989 N N . ILE A 1 123 ? -11.977 2.322 -0.284 1 96.69 123 ILE A N 1
ATOM 990 C CA . ILE A 1 123 ? -13.07 3.004 0.408 1 96.69 123 ILE A CA 1
ATOM 991 C C . ILE A 1 123 ? -13.828 3.895 -0.573 1 96.69 123 ILE A C 1
ATOM 993 O O . ILE A 1 123 ? -15.062 3.898 -0.59 1 96.69 123 ILE A O 1
ATOM 997 N N . ARG A 1 124 ? -13.102 4.609 -1.368 1 95.44 124 ARG A N 1
ATOM 998 C CA . ARG A 1 124 ? -13.742 5.473 -2.352 1 95.44 124 ARG A CA 1
ATOM 999 C C . ARG A 1 124 ? -14.586 4.66 -3.326 1 95.44 124 ARG A C 1
ATOM 1001 O O . ARG A 1 124 ? -15.656 5.098 -3.746 1 95.44 124 ARG A O 1
ATOM 1008 N N . GLN A 1 125 ? -14.07 3.531 -3.701 1 93.06 125 GLN A N 1
ATOM 1009 C CA . GLN A 1 125 ? -14.852 2.637 -4.547 1 93.06 125 GLN A CA 1
ATOM 1010 C C . GLN A 1 125 ? -16.156 2.23 -3.863 1 93.06 125 GLN A C 1
ATOM 1012 O O . GLN A 1 125 ? -17.219 2.264 -4.477 1 93.06 125 GLN A O 1
ATOM 1017 N N . LEU A 1 126 ? -16.094 1.894 -2.631 1 92.75 126 LEU A N 1
ATOM 1018 C CA . LEU A 1 126 ? -17.234 1.382 -1.87 1 92.75 126 LEU A CA 1
ATOM 1019 C C . LEU A 1 126 ? -18.297 2.457 -1.697 1 92.75 126 LEU A C 1
ATOM 1021 O O . LEU A 1 126 ? -19.484 2.15 -1.644 1 92.75 126 LEU A O 1
ATOM 1025 N N . ILE A 1 127 ? -17.891 3.695 -1.706 1 90.62 127 ILE A N 1
ATOM 1026 C CA . ILE A 1 127 ? -18.859 4.754 -1.453 1 90.62 127 ILE A CA 1
ATOM 1027 C C . ILE A 1 127 ? -19.25 5.43 -2.768 1 90.62 127 ILE A C 1
ATOM 1029 O O . ILE A 1 127 ? -19.875 6.484 -2.77 1 90.62 127 ILE A O 1
ATOM 1033 N N . GLY A 1 128 ? -18.766 4.91 -3.9 1 89.31 128 GLY A N 1
ATOM 1034 C CA . GLY A 1 128 ? -19.156 5.375 -5.219 1 89.31 128 GLY A CA 1
ATOM 1035 C C . GLY A 1 128 ? -18.422 6.625 -5.66 1 89.31 128 GLY A C 1
ATOM 1036 O O . GLY A 1 128 ? -18.938 7.422 -6.438 1 89.31 128 GLY A O 1
ATOM 1037 N N . GLU A 1 129 ? -17.25 6.852 -5.121 1 90.5 129 GLU A N 1
ATOM 1038 C CA . GLU A 1 129 ? -16.469 8.047 -5.426 1 90.5 129 GLU A CA 1
ATOM 1039 C C . GLU A 1 129 ? -15.18 7.691 -6.164 1 90.5 129 GLU A C 1
ATOM 1041 O O . GLU A 1 129 ? -14.18 8.398 -6.051 1 90.5 129 GLU A O 1
ATOM 1046 N N . TRP A 1 130 ? -15.141 6.539 -6.871 1 88.31 130 TRP A N 1
ATOM 1047 C CA . TRP A 1 130 ? -13.977 6.055 -7.605 1 88.31 130 TRP A CA 1
ATOM 1048 C C . TRP A 1 130 ? -14.375 5.578 -9 1 88.31 130 TRP A C 1
ATOM 1050 O O . TRP A 1 130 ? -15.445 5.004 -9.188 1 88.31 130 TRP A O 1
ATOM 1060 N N . PRO A 1 131 ? -13.531 5.797 -10.023 1 85.5 131 PRO A N 1
ATOM 1061 C CA . PRO A 1 131 ? -12.203 6.414 -10.016 1 85.5 131 PRO A CA 1
ATOM 1062 C C . PRO A 1 131 ? -12.266 7.941 -10.023 1 85.5 131 PRO A C 1
ATOM 1064 O O . PRO A 1 131 ? -13.336 8.523 -10.203 1 85.5 131 PRO A O 1
ATOM 1067 N N . PRO A 1 132 ? -11.016 8.477 -9.695 1 83.81 132 PRO A N 1
ATOM 1068 C CA . PRO A 1 132 ? -11 9.938 -9.789 1 83.81 132 PRO A CA 1
ATOM 1069 C C . PRO A 1 132 ? -11.258 10.445 -11.203 1 83.81 132 PRO A C 1
ATOM 1071 O O . PRO A 1 132 ? -11.125 9.688 -12.172 1 83.81 132 PRO A O 1
ATOM 1074 N N . PRO A 1 133 ? -11.672 11.688 -11.328 1 72.88 133 PRO A N 1
ATOM 1075 C CA . PRO A 1 133 ? -12.031 12.234 -12.633 1 72.88 133 PRO A CA 1
ATOM 1076 C C . PRO A 1 133 ? -10.891 12.172 -13.641 1 72.88 133 PRO A C 1
ATOM 1078 O O . PRO A 1 133 ? -11.125 12.125 -14.852 1 72.88 133 PRO A O 1
ATOM 1081 N N . SER A 1 134 ? -9.719 12.188 -13.195 1 67.81 134 SER A N 1
ATOM 1082 C CA . SER A 1 134 ? -8.586 12.219 -14.109 1 67.81 134 SER A CA 1
ATOM 1083 C C . SER A 1 134 ? -8.305 10.836 -14.695 1 67.81 134 SER A C 1
ATOM 1085 O O . SER A 1 134 ? -7.473 10.695 -15.594 1 67.81 134 SER A O 1
ATOM 1087 N N . TRP A 1 135 ? -9 9.93 -14.086 1 70.31 135 TRP A N 1
ATOM 1088 C CA . TRP A 1 135 ? -8.703 8.594 -14.602 1 70.31 135 TRP A CA 1
ATOM 1089 C C . TRP A 1 135 ? -9.531 8.289 -15.844 1 70.31 135 TRP A C 1
ATOM 1091 O O . TRP A 1 135 ? -10.68 8.719 -15.953 1 70.31 135 TRP A O 1
ATOM 1101 N N . MET B 1 1 ? 3.125 -11.438 4.258 1 94.56 1 MET B N 1
ATOM 1102 C CA . MET B 1 1 ? 2.383 -12.695 4.207 1 94.56 1 MET B CA 1
ATOM 1103 C C . MET B 1 1 ? 1.3 -12.727 5.281 1 94.56 1 MET B C 1
ATOM 1105 O O . MET B 1 1 ? 0.337 -13.492 5.176 1 94.56 1 MET B O 1
ATOM 1109 N N . GLU B 1 2 ? 1.476 -11.859 6.242 1 93.5 2 GLU B N 1
ATOM 1110 C CA . GLU B 1 2 ? 0.585 -11.867 7.402 1 93.5 2 GLU B CA 1
ATOM 1111 C C . GLU B 1 2 ? -0.854 -11.57 6.992 1 93.5 2 GLU B C 1
ATOM 1113 O O . GLU B 1 2 ? -1.797 -12.07 7.609 1 93.5 2 GLU B O 1
ATOM 1118 N N . VAL B 1 3 ? -1.028 -10.844 5.992 1 96.88 3 VAL B N 1
ATOM 1119 C CA . VAL B 1 3 ? -2.355 -10.406 5.574 1 96.88 3 VAL B CA 1
ATOM 1120 C C . VAL B 1 3 ? -3.178 -11.609 5.117 1 96.88 3 VAL B C 1
ATOM 1122 O O . VAL B 1 3 ? -4.41 -11.562 5.121 1 96.88 3 VAL B O 1
ATOM 1125 N N . PHE B 1 4 ? -2.531 -12.68 4.82 1 97.81 4 PHE B N 1
ATOM 1126 C CA . PHE B 1 4 ? -3.229 -13.859 4.32 1 97.81 4 PHE B CA 1
ATOM 1127 C C . PHE B 1 4 ? -3.447 -14.875 5.438 1 97.81 4 PHE B C 1
ATOM 1129 O O . PHE B 1 4 ? -4.184 -15.844 5.262 1 97.81 4 PHE B O 1
ATOM 1136 N N . GLU B 1 5 ? -2.789 -14.656 6.535 1 96.25 5 GLU B N 1
ATOM 1137 C CA . GLU B 1 5 ? -2.814 -15.625 7.625 1 96.25 5 GLU B CA 1
ATOM 1138 C C . GLU B 1 5 ? -4.238 -15.852 8.133 1 96.25 5 GLU B C 1
ATOM 1140 O O . GLU B 1 5 ? -4.973 -14.891 8.367 1 96.25 5 GLU B O 1
ATOM 1145 N N . GLY B 1 6 ? -4.652 -17.109 8.242 1 95.56 6 GLY B N 1
ATOM 1146 C CA . GLY B 1 6 ? -5.918 -17.469 8.852 1 95.56 6 GLY B CA 1
ATOM 1147 C C . GLY B 1 6 ? -7.094 -17.375 7.898 1 95.56 6 GLY B C 1
ATOM 1148 O O . GLY B 1 6 ? -8.211 -17.766 8.242 1 95.56 6 GLY B O 1
ATOM 1149 N N . LEU B 1 7 ? -6.883 -16.844 6.711 1 97.12 7 LEU B N 1
ATOM 1150 C CA . LEU B 1 7 ? -7.961 -16.781 5.734 1 97.12 7 LEU B CA 1
ATOM 1151 C C . LEU B 1 7 ? -8.172 -18.141 5.062 1 97.12 7 LEU B C 1
ATOM 1153 O O . LEU B 1 7 ? -7.273 -18.641 4.383 1 97.12 7 LEU B O 1
ATOM 1157 N N . LEU B 1 8 ? -9.367 -18.688 5.277 1 96.69 8 LEU B N 1
ATOM 1158 C CA . LEU B 1 8 ? -9.688 -19.953 4.621 1 96.69 8 LEU B CA 1
ATOM 1159 C C . LEU B 1 8 ? -9.836 -19.766 3.113 1 96.69 8 LEU B C 1
ATOM 1161 O O . LEU B 1 8 ? -10.367 -18.75 2.662 1 96.69 8 LEU B O 1
ATOM 1165 N N . TRP B 1 9 ? -9.406 -20.781 2.395 1 97.38 9 TRP B N 1
ATOM 1166 C CA . TRP B 1 9 ? -9.406 -20.688 0.938 1 97.38 9 TRP B CA 1
ATOM 1167 C C . TRP B 1 9 ? -10.812 -20.438 0.408 1 97.38 9 TRP B C 1
ATOM 1169 O O . TRP B 1 9 ? -10.992 -19.75 -0.595 1 97.38 9 TRP B O 1
ATOM 1179 N N . GLU B 1 10 ? -11.844 -20.891 1.064 1 97.25 10 GLU B N 1
ATOM 1180 C CA . GLU B 1 10 ? -13.234 -20.734 0.643 1 97.25 10 GLU B CA 1
ATOM 1181 C C . GLU B 1 10 ? -13.695 -19.297 0.738 1 97.25 10 GLU B C 1
ATOM 1183 O O . GLU B 1 10 ? -14.625 -18.875 0.041 1 97.25 10 GLU B O 1
ATOM 1188 N N . LYS B 1 11 ? -13 -18.562 1.554 1 96.81 11 LYS B N 1
ATOM 1189 C CA . LYS B 1 11 ? -13.375 -17.156 1.771 1 96.81 11 LYS B CA 1
ATOM 1190 C C . LYS B 1 11 ? -12.586 -16.234 0.859 1 96.81 11 LYS B C 1
ATOM 1192 O O . LYS B 1 11 ? -12.906 -15.047 0.74 1 96.81 11 LYS B O 1
ATOM 1197 N N . ALA B 1 12 ? -11.602 -16.812 0.164 1 97.56 12 ALA B N 1
ATOM 1198 C CA . ALA B 1 12 ? -10.672 -16 -0.614 1 97.56 12 ALA B CA 1
ATOM 1199 C C . ALA B 1 12 ? -11.352 -15.406 -1.843 1 97.56 12 ALA B C 1
ATOM 1201 O O . ALA B 1 12 ? -10.852 -14.445 -2.434 1 97.56 12 ALA B O 1
ATOM 1202 N N . GLY B 1 13 ? -12.5 -15.938 -2.191 1 96.69 13 GLY B N 1
ATOM 1203 C CA . GLY B 1 13 ? -13.227 -15.453 -3.35 1 96.69 13 GLY B CA 1
ATOM 1204 C C . GLY B 1 13 ? -14.352 -14.492 -2.99 1 96.69 13 GLY B C 1
ATOM 1205 O O . GLY B 1 13 ? -15.031 -13.969 -3.871 1 96.69 13 GLY B O 1
ATOM 1206 N N . GLY B 1 14 ? -14.562 -14.297 -1.708 1 92.56 14 GLY B N 1
ATOM 1207 C CA . GLY B 1 14 ? -15.633 -13.398 -1.28 1 92.56 14 GLY B CA 1
ATOM 1208 C C . GLY B 1 14 ? -15.391 -11.953 -1.671 1 92.56 14 GLY B C 1
ATOM 1209 O O . GLY B 1 14 ? -14.297 -11.422 -1.454 1 92.56 14 GLY B O 1
ATOM 1210 N N . LYS B 1 15 ? -16.406 -11.328 -2.297 1 92.06 15 LYS B N 1
ATOM 1211 C CA . LYS B 1 15 ? -16.344 -9.914 -2.643 1 92.06 15 LYS B CA 1
ATOM 1212 C C . LYS B 1 15 ? -17.422 -9.125 -1.908 1 92.06 15 LYS B C 1
ATOM 1214 O O . LYS B 1 15 ? -18.609 -9.344 -2.123 1 92.06 15 LYS B O 1
ATOM 1219 N N . PRO B 1 16 ? -16.984 -8.234 -1.078 1 88.38 16 PRO B N 1
ATOM 1220 C CA . PRO B 1 16 ? -17.984 -7.352 -0.494 1 88.38 16 PRO B CA 1
ATOM 1221 C C . PRO B 1 16 ? -18.75 -6.547 -1.546 1 88.38 16 PRO B C 1
ATOM 1223 O O . PRO B 1 16 ? -18.297 -6.422 -2.684 1 88.38 16 PRO B O 1
ATOM 1226 N N . ALA B 1 17 ? -19.953 -6.047 -1.186 1 85.06 17 ALA B N 1
ATOM 1227 C CA . ALA B 1 17 ? -20.734 -5.215 -2.09 1 85.06 17 ALA B CA 1
ATOM 1228 C C . ALA B 1 17 ? -19.922 -4.031 -2.602 1 85.06 17 ALA B C 1
ATOM 1230 O O . ALA B 1 17 ? -19.234 -3.371 -1.828 1 85.06 17 ALA B O 1
ATOM 1231 N N . ASN B 1 18 ? -19.875 -3.795 -3.926 1 86.56 18 ASN B N 1
ATOM 1232 C CA . ASN B 1 18 ? -19.234 -2.684 -4.621 1 86.56 18 ASN B CA 1
ATOM 1233 C C . ASN B 1 18 ? -17.703 -2.826 -4.621 1 86.56 18 ASN B C 1
ATOM 1235 O O . ASN B 1 18 ? -16.984 -1.872 -4.922 1 86.56 18 ASN B O 1
ATOM 1239 N N . CYS B 1 19 ? -17.219 -3.918 -4.137 1 90.56 19 CYS B N 1
ATOM 1240 C CA . CYS B 1 19 ? -15.789 -4.199 -4.242 1 90.56 19 CYS B CA 1
ATOM 1241 C C . CYS B 1 19 ? -15.469 -4.887 -5.562 1 90.56 19 CYS B C 1
ATOM 1243 O O . CYS B 1 19 ? -16.062 -5.906 -5.898 1 90.56 19 CYS B O 1
ATOM 1245 N N . PRO B 1 20 ? -14.492 -4.375 -6.25 1 90.44 20 PRO B N 1
ATOM 1246 C CA . PRO B 1 20 ? -14.266 -4.891 -7.602 1 90.44 20 PRO B CA 1
ATOM 1247 C C . PRO B 1 20 ? -13.484 -6.199 -7.613 1 90.44 20 PRO B C 1
ATOM 1249 O O . PRO B 1 20 ? -13.508 -6.926 -8.609 1 90.44 20 PRO B O 1
ATOM 1252 N N . TYR B 1 21 ? -12.781 -6.516 -6.508 1 94.56 21 TYR B N 1
ATOM 1253 C CA . TYR B 1 21 ? -11.898 -7.672 -6.543 1 94.56 21 TYR B CA 1
ATOM 1254 C C . TYR B 1 21 ? -12.008 -8.484 -5.258 1 94.56 21 TYR B C 1
ATOM 1256 O O . TYR B 1 21 ? -12.359 -7.945 -4.203 1 94.56 21 TYR B O 1
ATOM 1264 N N . SER B 1 22 ? -11.734 -9.766 -5.406 1 97.19 22 SER B N 1
ATOM 1265 C CA . SER B 1 22 ? -11.562 -10.648 -4.258 1 97.19 22 SER B CA 1
ATOM 1266 C C . SER B 1 22 ? -10.109 -10.688 -3.799 1 97.19 22 SER B C 1
ATOM 1268 O O . SER B 1 22 ? -9.219 -10.219 -4.508 1 97.19 22 SER B O 1
ATOM 1270 N N . VAL B 1 23 ? -9.93 -11.25 -2.617 1 98.31 23 VAL B N 1
ATOM 1271 C CA . VAL B 1 23 ? -8.57 -11.445 -2.125 1 98.31 23 VAL B CA 1
ATOM 1272 C C . VAL B 1 23 ? -7.793 -12.32 -3.102 1 98.31 23 VAL B C 1
ATOM 1274 O O . VAL B 1 23 ? -6.621 -12.062 -3.381 1 98.31 23 VAL B O 1
ATOM 1277 N N . TRP B 1 24 ? -8.438 -13.336 -3.701 1 98.69 24 TRP B N 1
ATOM 1278 C CA . TRP B 1 24 ? -7.816 -14.227 -4.676 1 98.69 24 TRP B CA 1
ATOM 1279 C C . TRP B 1 24 ? -7.336 -13.445 -5.895 1 98.69 24 TRP B C 1
ATOM 1281 O O . TRP B 1 24 ? -6.195 -13.617 -6.336 1 98.69 24 TRP B O 1
ATOM 1291 N N . GLN B 1 25 ? -8.156 -12.594 -6.367 1 98.62 25 GLN B N 1
ATOM 1292 C CA . GLN B 1 25 ? -7.812 -11.82 -7.551 1 98.62 25 GLN B CA 1
ATOM 1293 C C . GLN B 1 25 ? -6.656 -10.867 -7.262 1 98.62 25 GLN B C 1
ATOM 1295 O O . GLN B 1 25 ? -5.742 -10.727 -8.078 1 98.62 25 GLN B O 1
ATOM 1300 N N . LEU B 1 26 ? -6.688 -10.25 -6.109 1 98.75 26 LEU B N 1
ATOM 1301 C CA . LEU B 1 26 ? -5.625 -9.328 -5.727 1 98.75 26 LEU B CA 1
ATOM 1302 C C . LEU B 1 26 ? -4.301 -10.07 -5.562 1 98.75 26 LEU B C 1
ATOM 1304 O O . LEU B 1 26 ? -3.256 -9.578 -6 1 98.75 26 LEU B O 1
ATOM 1308 N N . LEU B 1 27 ? -4.301 -11.219 -4.938 1 98.88 27 LEU B N 1
ATOM 1309 C CA . LEU B 1 27 ? -3.09 -12.016 -4.766 1 98.88 27 LEU B CA 1
ATOM 1310 C C . LEU B 1 27 ? -2.463 -12.352 -6.117 1 98.88 27 LEU B C 1
ATOM 1312 O O . LEU B 1 27 ? -1.26 -12.164 -6.309 1 98.88 27 LEU B O 1
ATOM 1316 N N . ASN B 1 28 ? -3.268 -12.82 -7.023 1 98.88 28 ASN B N 1
ATOM 1317 C CA . ASN B 1 28 ? -2.754 -13.172 -8.344 1 98.88 28 ASN B CA 1
ATOM 1318 C C . ASN B 1 28 ? -2.258 -11.945 -9.102 1 98.88 28 ASN B C 1
ATOM 1320 O O . ASN B 1 28 ? -1.269 -12.023 -9.836 1 98.88 28 ASN B O 1
ATOM 1324 N N . HIS B 1 29 ? -2.947 -10.852 -9 1 98.81 29 HIS B N 1
ATOM 1325 C CA . HIS B 1 29 ? -2.508 -9.594 -9.602 1 98.81 29 HIS B CA 1
ATOM 1326 C C . HIS B 1 29 ? -1.144 -9.18 -9.062 1 98.81 29 HIS B C 1
ATOM 1328 O O . HIS B 1 29 ? -0.27 -8.766 -9.828 1 98.81 29 HIS B O 1
ATOM 1334 N N . MET B 1 30 ? -0.956 -9.328 -7.762 1 98.88 30 MET B N 1
ATOM 1335 C CA . MET B 1 30 ? 0.326 -9.008 -7.141 1 98.88 30 MET B CA 1
ATOM 1336 C C . MET B 1 30 ? 1.42 -9.945 -7.633 1 98.88 30 MET B C 1
ATOM 1338 O O . MET B 1 30 ? 2.549 -9.523 -7.883 1 98.88 30 MET B O 1
ATOM 1342 N N . ILE B 1 31 ? 1.107 -11.203 -7.773 1 98.88 31 ILE B N 1
ATOM 1343 C CA . ILE B 1 31 ? 2.082 -12.164 -8.273 1 98.88 31 ILE B CA 1
ATOM 1344 C C . ILE B 1 31 ? 2.488 -11.797 -9.703 1 98.88 31 ILE B C 1
ATOM 1346 O O . ILE B 1 31 ? 3.672 -11.828 -10.039 1 98.88 31 ILE B O 1
ATOM 1350 N N . PHE B 1 32 ? 1.544 -11.438 -10.523 1 98.69 32 PHE B N 1
ATOM 1351 C CA . PHE B 1 32 ? 1.826 -11.047 -11.906 1 98.69 32 PHE B CA 1
ATOM 1352 C C . PHE B 1 32 ? 2.861 -9.93 -11.945 1 98.69 32 PHE B C 1
ATOM 1354 O O . PHE B 1 32 ? 3.902 -10.062 -12.594 1 98.69 32 PHE B O 1
ATOM 1361 N N . TRP B 1 33 ? 2.617 -8.867 -11.305 1 98.62 33 TRP B N 1
ATOM 1362 C CA . TRP B 1 33 ? 3.49 -7.703 -11.367 1 98.62 33 TRP B CA 1
ATOM 1363 C C . TRP B 1 33 ? 4.801 -7.965 -10.633 1 98.62 33 TRP B C 1
ATOM 1365 O O . TRP B 1 33 ? 5.855 -7.457 -11.031 1 98.62 33 TRP B O 1
ATOM 1375 N N . GLN B 1 34 ? 4.719 -8.75 -9.555 1 98.81 34 GLN B N 1
ATOM 1376 C CA . GLN B 1 34 ? 5.949 -9.172 -8.891 1 98.81 34 GLN B CA 1
ATOM 1377 C C . GLN B 1 34 ? 6.863 -9.93 -9.859 1 98.81 34 GLN B C 1
ATOM 1379 O O . GLN B 1 34 ? 8.055 -9.617 -9.961 1 98.81 34 GLN B O 1
ATOM 1384 N N . ASP B 1 35 ? 6.316 -10.891 -10.562 1 98.44 35 ASP B N 1
ATOM 1385 C CA . ASP B 1 35 ? 7.09 -11.633 -11.547 1 98.44 35 ASP B CA 1
ATOM 1386 C C . ASP B 1 35 ? 7.609 -10.711 -12.648 1 98.44 35 ASP B C 1
ATOM 1388 O O . ASP B 1 35 ? 8.734 -10.867 -13.117 1 98.44 35 ASP B O 1
ATOM 1392 N N . PHE B 1 36 ? 6.812 -9.797 -13.039 1 98.5 36 PHE B N 1
ATOM 1393 C CA . PHE B 1 36 ? 7.156 -8.82 -14.07 1 98.5 36 PHE B CA 1
ATOM 1394 C C . PHE B 1 36 ? 8.398 -8.031 -13.68 1 98.5 36 PHE B C 1
ATOM 1396 O O . PHE B 1 36 ? 9.359 -7.957 -14.445 1 98.5 36 PHE B O 1
ATOM 1403 N N . TYR B 1 37 ? 8.461 -7.496 -12.5 1 98.56 37 TYR B N 1
ATOM 1404 C CA . TYR B 1 37 ? 9.594 -6.684 -12.055 1 98.56 37 TYR B CA 1
ATOM 1405 C C . TYR B 1 37 ? 10.805 -7.555 -11.742 1 98.56 37 TYR B C 1
ATOM 1407 O O . TYR B 1 37 ? 11.945 -7.148 -11.961 1 98.56 37 TYR B O 1
ATOM 1415 N N . LEU B 1 38 ? 10.578 -8.75 -11.195 1 98.69 38 LEU B N 1
ATOM 1416 C CA . LEU B 1 38 ? 11.68 -9.664 -10.922 1 98.69 38 LEU B CA 1
ATOM 1417 C C . LEU B 1 38 ? 12.383 -10.062 -12.219 1 98.69 38 LEU B C 1
ATOM 1419 O O . LEU B 1 38 ? 13.594 -10.281 -12.234 1 98.69 38 LEU B O 1
ATOM 1423 N N . ALA B 1 39 ? 11.617 -10.18 -13.312 1 98.5 39 ALA B N 1
ATOM 1424 C CA . ALA B 1 39 ? 12.219 -10.484 -14.609 1 98.5 39 ALA B CA 1
ATOM 1425 C C . ALA B 1 39 ? 13.266 -9.43 -14.984 1 98.5 39 ALA B C 1
ATOM 1427 O O . ALA B 1 39 ? 14.383 -9.766 -15.383 1 98.5 39 ALA B O 1
ATOM 1428 N N . TYR B 1 40 ? 12.953 -8.172 -14.805 1 98.19 40 TYR B N 1
ATOM 1429 C CA . TYR B 1 40 ? 13.922 -7.109 -15.055 1 98.19 40 TYR B CA 1
ATOM 1430 C C . TYR B 1 40 ? 15.156 -7.289 -14.18 1 98.19 40 TYR B C 1
ATOM 1432 O O . TYR B 1 40 ? 16.281 -7.121 -14.648 1 98.19 40 TYR B O 1
ATOM 1440 N N . LEU B 1 41 ? 14.938 -7.598 -12.938 1 98.38 41 LEU B N 1
ATOM 1441 C CA . LEU B 1 41 ? 16.031 -7.723 -11.977 1 98.38 41 LEU B CA 1
ATOM 1442 C C . LEU B 1 41 ? 16.953 -8.867 -12.359 1 98.38 41 LEU B C 1
ATOM 1444 O O . LEU B 1 41 ? 18.156 -8.836 -12.055 1 98.38 41 LEU B O 1
ATOM 1448 N N . LYS B 1 42 ? 16.453 -9.766 -13.062 1 97.06 42 LYS B N 1
ATOM 1449 C CA . LYS B 1 42 ? 17.234 -10.922 -13.5 1 97.06 42 LYS B CA 1
ATOM 1450 C C . LYS B 1 42 ? 17.859 -10.672 -14.867 1 97.06 42 LYS B C 1
ATOM 1452 O O . LYS B 1 42 ? 18.469 -11.57 -15.453 1 97.06 42 LYS B O 1
ATOM 1457 N N . GLY B 1 43 ? 17.609 -9.5 -15.406 1 95.88 43 GLY B N 1
ATOM 1458 C CA . GLY B 1 43 ? 18.25 -9.125 -16.656 1 95.88 43 GLY B CA 1
ATOM 1459 C C . GLY B 1 43 ? 17.406 -9.43 -17.875 1 95.88 43 GLY B C 1
ATOM 1460 O O . GLY B 1 43 ? 17.906 -9.398 -19 1 95.88 43 GLY B O 1
ATOM 1461 N N . LYS B 1 44 ? 16.219 -9.758 -17.609 1 97.06 44 LYS B N 1
ATOM 1462 C CA . LYS B 1 44 ? 15.297 -10.008 -18.719 1 97.06 44 LYS B CA 1
ATOM 1463 C C . LYS B 1 44 ? 14.43 -8.781 -18.984 1 97.06 44 LYS B C 1
ATOM 1465 O O . LYS B 1 44 ? 14.43 -7.828 -18.203 1 97.06 44 LYS B O 1
ATOM 1470 N N . VAL B 1 45 ? 13.812 -8.781 -20.156 1 95.25 45 VAL B N 1
ATOM 1471 C CA . VAL B 1 45 ? 12.828 -7.758 -20.5 1 95.25 45 VAL B CA 1
ATOM 1472 C C . VAL B 1 45 ? 11.469 -8.414 -20.734 1 95.25 45 VAL B C 1
ATOM 1474 O O . VAL B 1 45 ? 11.211 -8.961 -21.812 1 95.25 45 VAL B O 1
ATOM 1477 N N . PRO B 1 46 ? 10.672 -8.312 -19.797 1 96.44 46 PRO B N 1
ATOM 1478 C CA . PRO B 1 46 ? 9.359 -8.945 -19.953 1 96.44 46 PRO B CA 1
ATOM 1479 C C . PRO B 1 46 ? 8.445 -8.18 -20.891 1 96.44 46 PRO B C 1
ATOM 1481 O O . PRO B 1 46 ? 8.602 -6.965 -21.078 1 96.44 46 PRO B O 1
ATOM 1484 N N . LYS B 1 47 ? 7.492 -8.891 -21.469 1 94.56 47 LYS B N 1
ATOM 1485 C CA . LYS B 1 47 ? 6.477 -8.266 -22.312 1 94.56 47 LYS B CA 1
ATOM 1486 C C . LYS B 1 47 ? 5.426 -7.559 -21.453 1 94.56 47 LYS B C 1
ATOM 1488 O O . LYS B 1 47 ? 4.863 -8.156 -20.547 1 94.56 47 LYS B O 1
ATOM 1493 N N . HIS B 1 48 ? 5.195 -6.305 -21.734 1 93.44 48 HIS B N 1
ATOM 1494 C CA . HIS B 1 48 ? 4.125 -5.586 -21.047 1 93.44 48 HIS B CA 1
ATOM 1495 C C . HIS B 1 48 ? 2.756 -6.098 -21.469 1 93.44 48 HIS B C 1
ATOM 1497 O O . HIS B 1 48 ? 2.527 -6.355 -22.656 1 93.44 48 HIS B O 1
ATOM 1503 N N . PRO B 1 49 ? 1.883 -6.207 -20.531 1 94.56 49 PRO B N 1
ATOM 1504 C CA . PRO B 1 49 ? 0.534 -6.594 -20.953 1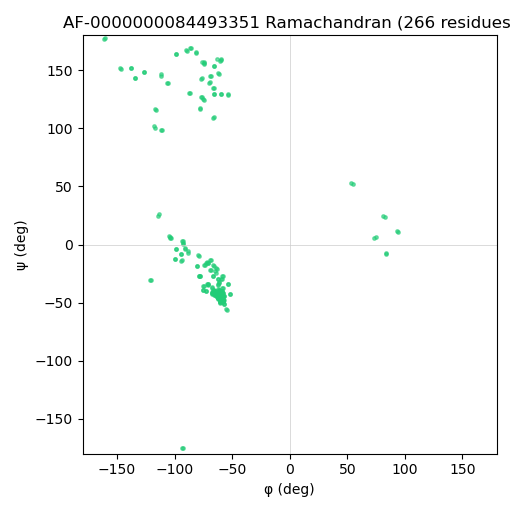 94.56 49 PRO B CA 1
ATOM 1505 C C . PRO B 1 49 ? -0.11 -5.566 -21.875 1 94.56 49 PRO B C 1
ATOM 1507 O O . PRO B 1 49 ? 0.119 -4.363 -21.719 1 94.56 49 PRO B O 1
ATOM 1510 N N . GLU B 1 50 ? -0.929 -6.035 -22.781 1 93.44 50 GLU B N 1
ATOM 1511 C CA . GLU B 1 50 ? -1.596 -5.156 -23.734 1 93.44 50 GLU B CA 1
ATOM 1512 C C . GLU B 1 50 ? -2.695 -4.34 -23.062 1 93.44 50 GLU B C 1
ATOM 1514 O O . GLU B 1 50 ? -2.898 -3.17 -23.391 1 93.44 50 GLU B O 1
ATOM 1519 N N . HIS B 1 51 ? -3.41 -5.035 -22.172 1 93.19 51 HIS B N 1
ATOM 1520 C CA . HIS B 1 51 ? -4.484 -4.406 -21.406 1 93.19 51 HIS B CA 1
ATOM 1521 C C . HIS B 1 51 ? -4.297 -4.625 -19.922 1 93.19 51 HIS B C 1
ATOM 1523 O O . HIS B 1 51 ? -3.74 -5.645 -19.5 1 93.19 51 HIS B O 1
ATOM 1529 N N . ASP B 1 52 ? -4.762 -3.623 -19.156 1 88.38 52 ASP B N 1
ATOM 1530 C CA . ASP B 1 52 ? -4.672 -3.738 -17.703 1 88.38 52 ASP B CA 1
ATOM 1531 C C . ASP B 1 52 ? -5.312 -5.035 -17.219 1 88.38 52 ASP B C 1
ATOM 1533 O O . ASP B 1 52 ? -4.812 -5.668 -16.281 1 88.38 52 ASP B O 1
ATOM 1537 N N . GLU B 1 53 ? -6.324 -5.414 -17.891 1 92.06 53 GLU B N 1
ATOM 1538 C CA . GLU B 1 53 ? -7.094 -6.594 -17.516 1 92.06 53 GLU B CA 1
ATOM 1539 C C . GLU B 1 53 ? -6.25 -7.859 -17.609 1 92.06 53 GLU B C 1
ATOM 1541 O O . GLU B 1 53 ? -6.527 -8.852 -16.938 1 92.06 53 GLU B O 1
ATOM 1546 N N . ASP B 1 54 ? -5.199 -7.766 -18.375 1 94.94 54 ASP B N 1
ATOM 1547 C CA . ASP B 1 54 ? -4.367 -8.938 -18.609 1 94.94 54 ASP B CA 1
ATOM 1548 C C . ASP B 1 54 ? -3.561 -9.305 -17.375 1 94.94 54 ASP B C 1
ATOM 1550 O O . ASP B 1 54 ? -3.029 -10.414 -17.281 1 94.94 54 ASP B O 1
ATOM 1554 N N . SER B 1 55 ? -3.457 -8.414 -16.422 1 97 55 SER B N 1
ATOM 1555 C CA . SER B 1 55 ? -2.686 -8.688 -15.219 1 97 55 SER B CA 1
ATOM 1556 C C . SER B 1 55 ? -3.572 -9.242 -14.109 1 97 55 SER B C 1
ATOM 1558 O O . SER B 1 55 ? -3.104 -9.484 -12.992 1 97 55 SER B O 1
ATOM 1560 N N . TRP B 1 56 ? -4.816 -9.438 -14.438 1 97.12 56 TRP B N 1
ATOM 1561 C CA . TRP B 1 56 ? -5.781 -9.977 -13.484 1 97.12 56 TRP B CA 1
ATOM 1562 C C . TRP B 1 56 ? -6.223 -11.383 -13.891 1 97.12 56 TRP B C 1
ATOM 1564 O O . TRP B 1 56 ? -6.348 -11.68 -15.086 1 97.12 56 TRP B O 1
ATOM 1574 N N . PRO B 1 57 ? -6.492 -12.227 -12.852 1 96.75 57 PRO B N 1
ATOM 1575 C CA . PRO B 1 57 ? -7.008 -13.555 -13.195 1 96.75 57 PRO B CA 1
ATOM 1576 C C . PRO B 1 57 ? -8.477 -13.531 -13.609 1 96.75 57 PRO B C 1
ATOM 1578 O O . PRO B 1 57 ? -9.219 -12.633 -13.195 1 96.75 57 PRO B O 1
ATOM 1581 N N . ASP B 1 58 ? -8.898 -14.484 -14.328 1 94.69 58 ASP B N 1
ATOM 1582 C CA . ASP B 1 58 ? -10.305 -14.641 -14.688 1 94.69 58 ASP B CA 1
ATOM 1583 C C . ASP B 1 58 ? -11.117 -15.164 -13.508 1 94.69 58 ASP B C 1
ATOM 1585 O O . ASP B 1 58 ? -12.258 -14.75 -13.297 1 94.69 58 ASP B O 1
ATOM 1589 N N . GLU B 1 59 ? -10.555 -16.031 -12.812 1 96.94 59 GLU B N 1
ATOM 1590 C CA . GLU B 1 59 ? -11.25 -16.672 -11.703 1 96.94 59 GLU B CA 1
ATOM 1591 C C . GLU B 1 59 ? -11.32 -15.758 -10.484 1 96.94 59 GLU B C 1
ATOM 1593 O O . GLU B 1 59 ? -10.336 -15.102 -10.141 1 96.94 59 GLU B O 1
ATOM 1598 N N . ILE B 1 60 ? -12.414 -15.781 -9.773 1 96.5 60 ILE B N 1
ATOM 1599 C CA . ILE B 1 60 ? -12.594 -14.906 -8.625 1 96.5 60 ILE B CA 1
ATOM 1600 C C . ILE B 1 60 ? -12.164 -15.641 -7.352 1 96.5 60 ILE B C 1
ATOM 1602 O O . ILE B 1 60 ? -12 -15.016 -6.297 1 96.5 60 ILE B O 1
ATOM 1606 N N . ALA B 1 61 ? -11.984 -16.984 -7.434 1 98.12 61 ALA B N 1
ATOM 1607 C CA . ALA B 1 61 ? -11.664 -17.812 -6.281 1 98.12 61 ALA B CA 1
ATOM 1608 C C . ALA B 1 61 ? -10.766 -18.984 -6.688 1 98.12 61 ALA B C 1
ATOM 1610 O O . ALA B 1 61 ? -10.742 -19.375 -7.859 1 98.12 61 ALA B O 1
ATOM 1611 N N . PRO B 1 62 ? -9.938 -19.438 -5.68 1 98.62 62 PRO B N 1
ATOM 1612 C CA . PRO B 1 62 ? -9.25 -20.703 -5.977 1 98.62 62 PRO B CA 1
ATOM 1613 C C . PRO B 1 62 ? -10.219 -21.875 -6.102 1 98.62 62 PRO B C 1
ATOM 1615 O O . PRO B 1 62 ? -11.273 -21.891 -5.465 1 98.62 62 PRO B O 1
ATOM 1618 N N . SER B 1 63 ? -9.797 -22.844 -6.848 1 98.19 63 SER B N 1
ATOM 1619 C CA . SER B 1 63 ? -10.656 -24 -7.078 1 98.19 63 SER B CA 1
ATOM 1620 C C . SER B 1 63 ? -10.633 -24.953 -5.891 1 98.19 63 SER B C 1
ATOM 1622 O O . SER B 1 63 ? -11.578 -25.719 -5.68 1 98.19 63 SER B O 1
ATOM 1624 N N . ASN B 1 64 ? -9.578 -24.984 -5.121 1 98.25 64 ASN B N 1
ATOM 1625 C CA .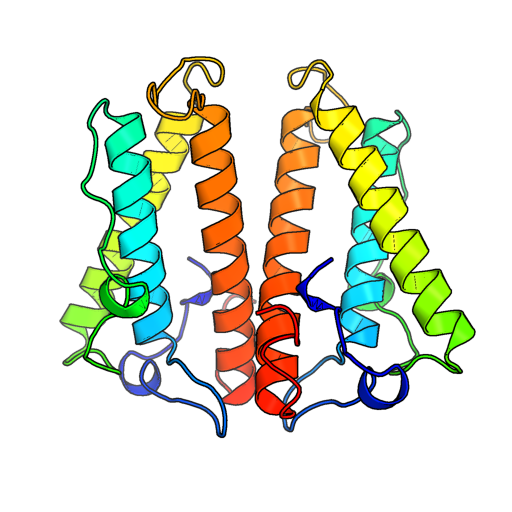 ASN B 1 64 ? -9.422 -25.828 -3.945 1 98.25 64 ASN B CA 1
ATOM 1626 C C . ASN B 1 64 ? -8.32 -25.312 -3.027 1 98.25 64 ASN B C 1
ATOM 1628 O O . ASN B 1 64 ? -7.656 -24.328 -3.338 1 98.25 64 ASN B O 1
ATOM 1632 N N . GLU B 1 65 ? -8.156 -25.984 -1.92 1 98.25 65 GLU B N 1
ATOM 1633 C CA . GLU B 1 65 ? -7.188 -25.578 -0.904 1 98.25 65 GLU B CA 1
ATOM 1634 C C . GLU B 1 65 ? -5.762 -25.672 -1.434 1 98.25 65 GLU B C 1
ATOM 1636 O O . GLU B 1 65 ? -4.922 -24.828 -1.117 1 98.25 65 GLU B O 1
ATOM 1641 N N . ALA B 1 66 ? -5.496 -26.688 -2.145 1 98.56 66 ALA B N 1
ATOM 1642 C CA . ALA B 1 66 ? -4.152 -26.875 -2.682 1 98.56 66 ALA B CA 1
ATOM 1643 C C . ALA B 1 66 ? -3.754 -25.703 -3.576 1 98.56 66 ALA B C 1
ATOM 1645 O O . ALA B 1 66 ? -2.629 -25.203 -3.49 1 98.56 66 ALA B O 1
ATOM 1646 N N . GLU B 1 67 ? -4.645 -25.266 -4.434 1 98.69 67 GLU B N 1
ATOM 1647 C CA . GLU B 1 67 ? -4.367 -24.125 -5.305 1 98.69 67 GLU B CA 1
ATOM 1648 C C . GLU B 1 67 ? -4.098 -22.859 -4.488 1 98.69 67 GLU B C 1
ATOM 1650 O O . GLU B 1 67 ? -3.191 -22.094 -4.812 1 98.69 67 GLU B O 1
ATOM 1655 N N . TRP B 1 68 ? -4.848 -22.672 -3.441 1 98.62 68 TRP B N 1
ATOM 1656 C CA . TRP B 1 68 ? -4.652 -21.547 -2.535 1 98.62 68 TRP B CA 1
ATOM 1657 C C . TRP B 1 68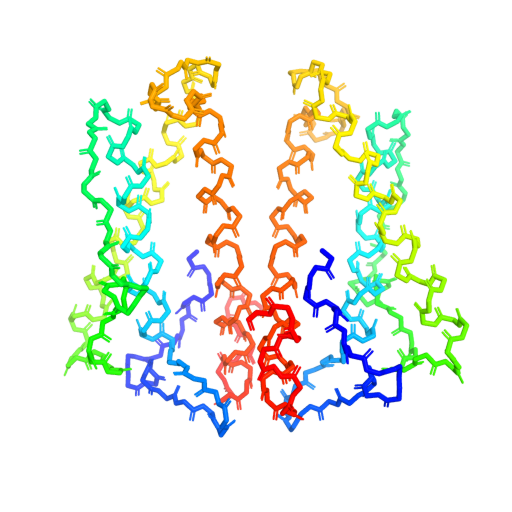 ? -3.266 -21.594 -1.903 1 98.62 68 TRP B C 1
ATOM 1659 O O . TRP B 1 68 ? -2.506 -20.625 -1.991 1 98.62 68 TRP B O 1
ATOM 1669 N N . SER B 1 69 ? -2.912 -22.688 -1.384 1 98.44 69 SER B N 1
ATOM 1670 C CA . SER B 1 69 ? -1.632 -22.859 -0.706 1 98.44 69 SER B CA 1
ATOM 1671 C C . SER B 1 69 ? -0.467 -22.703 -1.677 1 98.44 69 SER B C 1
ATOM 1673 O O . SER B 1 69 ? 0.532 -22.047 -1.354 1 98.44 69 SER B O 1
ATOM 1675 N N . ASP B 1 70 ? -0.627 -23.281 -2.818 1 98.69 70 ASP B N 1
ATOM 1676 C CA . ASP B 1 70 ? 0.426 -23.188 -3.826 1 98.69 70 ASP B CA 1
ATOM 1677 C C . ASP B 1 70 ? 0.629 -21.734 -4.273 1 98.69 70 ASP B C 1
ATOM 1679 O O . ASP B 1 70 ? 1.761 -21.312 -4.496 1 98.69 70 ASP B O 1
ATOM 1683 N N . THR B 1 71 ? -0.493 -21.078 -4.445 1 98.81 71 THR B N 1
ATOM 1684 C CA . THR B 1 71 ? -0.411 -19.688 -4.883 1 98.81 71 THR B CA 1
ATOM 1685 C C . THR B 1 71 ? 0.241 -18.812 -3.812 1 98.81 71 THR B C 1
ATOM 1687 O O . THR B 1 71 ? 1.066 -17.95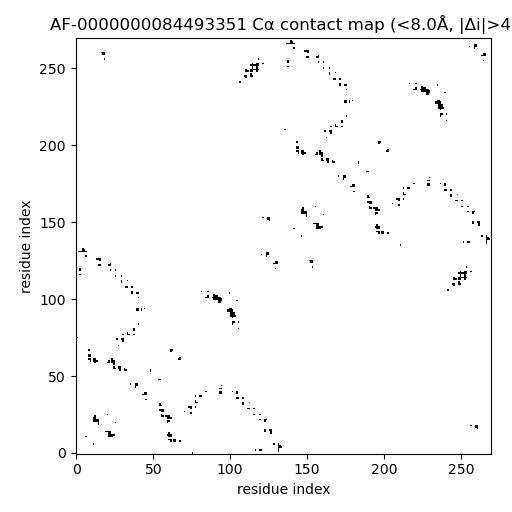3 -4.121 1 98.81 71 THR B O 1
ATOM 1690 N N . LEU B 1 72 ? -0.083 -19.031 -2.518 1 98.81 72 LEU B N 1
ATOM 1691 C CA . LEU B 1 72 ? 0.57 -18.328 -1.425 1 98.81 72 LEU B CA 1
ATOM 1692 C C . LEU B 1 72 ? 2.07 -18.594 -1.415 1 98.81 72 LEU B C 1
ATOM 1694 O O . LEU B 1 72 ? 2.871 -17.688 -1.174 1 98.81 72 LEU B O 1
ATOM 1698 N N . LEU B 1 73 ? 2.42 -19.828 -1.667 1 98.75 73 LEU B N 1
ATOM 1699 C CA . LEU B 1 73 ? 3.83 -20.203 -1.707 1 98.75 73 LEU B CA 1
ATOM 1700 C C . LEU B 1 73 ? 4.547 -19.5 -2.854 1 98.75 73 LEU B C 1
ATOM 1702 O O . LEU B 1 73 ? 5.676 -19.031 -2.693 1 98.75 73 LEU B O 1
ATOM 1706 N N . LEU B 1 74 ? 3.877 -19.453 -4 1 98.75 74 LEU B N 1
ATOM 1707 C CA . LEU B 1 74 ? 4.441 -18.766 -5.152 1 98.75 74 LEU B CA 1
ATOM 1708 C C . LEU B 1 74 ? 4.703 -17.297 -4.824 1 98.75 74 LEU B C 1
ATOM 1710 O O . LEU B 1 74 ? 5.777 -16.766 -5.125 1 98.75 74 LEU B O 1
ATOM 1714 N N . PHE B 1 75 ? 3.74 -16.656 -4.246 1 98.88 75 PHE B N 1
ATOM 1715 C CA . PHE B 1 75 ? 3.9 -15.258 -3.84 1 98.88 75 PHE B CA 1
ATOM 1716 C C . PHE B 1 75 ? 5.074 -15.109 -2.881 1 98.88 75 PHE B C 1
ATOM 1718 O O . PHE B 1 75 ? 5.926 -14.234 -3.064 1 98.88 75 PHE B O 1
ATOM 1725 N N . SER B 1 76 ? 5.141 -15.961 -1.868 1 98.81 76 SER B N 1
ATOM 1726 C CA . SER B 1 76 ? 6.188 -15.938 -0.853 1 98.81 76 SER B CA 1
ATOM 1727 C C . SER B 1 76 ? 7.57 -16.125 -1.476 1 98.81 76 SER B C 1
ATOM 1729 O O . SER B 1 76 ? 8.523 -15.445 -1.085 1 98.81 76 SER B O 1
ATOM 1731 N N . LYS B 1 77 ? 7.688 -17 -2.377 1 98.75 77 LYS B N 1
ATOM 1732 C CA . LYS B 1 77 ? 8.953 -17.234 -3.059 1 98.75 77 LYS B CA 1
ATOM 1733 C C . LYS B 1 77 ? 9.414 -15.992 -3.812 1 98.75 77 LYS B C 1
ATOM 1735 O O . LYS B 1 77 ? 10.602 -15.641 -3.779 1 98.75 77 LYS B O 1
ATOM 1740 N N . GLY B 1 78 ? 8.477 -15.383 -4.508 1 98.81 78 GLY B N 1
ATOM 1741 C CA . GLY B 1 78 ? 8.812 -14.148 -5.191 1 98.81 78 GLY B CA 1
ATOM 1742 C C . GLY B 1 78 ? 9.273 -13.055 -4.246 1 98.81 78 GLY B C 1
ATOM 1743 O O . GLY B 1 78 ? 10.203 -12.305 -4.559 1 98.81 78 GLY B O 1
ATOM 1744 N N . LEU B 1 79 ? 8.625 -12.93 -3.072 1 98.69 79 LEU B N 1
ATOM 1745 C CA . LEU B 1 79 ? 9.039 -11.961 -2.062 1 98.69 79 LEU B CA 1
ATOM 1746 C C . LEU B 1 79 ? 10.469 -12.234 -1.595 1 98.69 79 LEU B C 1
ATOM 1748 O O . LEU B 1 79 ? 11.258 -11.305 -1.428 1 98.69 79 LEU B O 1
ATOM 1752 N N . LYS B 1 80 ? 10.75 -13.438 -1.421 1 98.69 80 LYS B N 1
ATOM 1753 C CA . LYS B 1 80 ? 12.094 -13.812 -0.99 1 98.69 80 LYS B CA 1
ATOM 1754 C C . LYS B 1 80 ? 13.125 -13.461 -2.053 1 98.69 80 LYS B C 1
ATOM 1756 O O . LYS B 1 80 ? 14.227 -13.008 -1.729 1 98.69 80 LYS B O 1
ATOM 1761 N N . GLU B 1 81 ? 12.797 -13.727 -3.236 1 98.69 81 GLU B N 1
ATOM 1762 C CA . GLU B 1 81 ? 13.695 -13.336 -4.324 1 98.69 81 GLU B CA 1
ATOM 1763 C C . GLU B 1 81 ? 13.938 -11.836 -4.332 1 98.69 81 GLU B C 1
ATOM 1765 O O . GLU B 1 81 ? 15.07 -11.383 -4.508 1 98.69 81 GLU B O 1
ATOM 1770 N N . ALA B 1 82 ? 12.891 -11.086 -4.188 1 98.69 82 ALA B N 1
ATOM 1771 C CA . 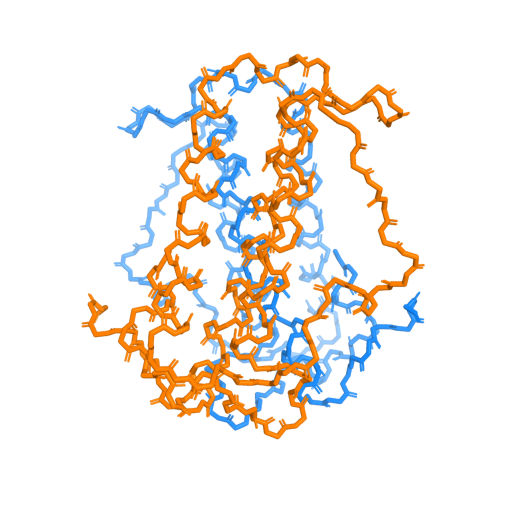ALA B 1 82 ? 13.016 -9.633 -4.129 1 98.69 82 ALA B CA 1
ATOM 1772 C C . ALA B 1 82 ? 13.914 -9.203 -2.971 1 98.69 82 ALA B C 1
ATOM 1774 O O . ALA B 1 82 ? 14.742 -8.305 -3.119 1 98.69 82 ALA B O 1
ATOM 1775 N N . GLU B 1 83 ? 13.703 -9.836 -1.835 1 98 83 GLU B N 1
ATOM 1776 C CA . GLU B 1 83 ? 14.531 -9.555 -0.67 1 98 83 GLU B CA 1
ATOM 1777 C C . GLU B 1 83 ? 16 -9.812 -0.974 1 98 83 GLU B C 1
ATOM 1779 O O . GLU B 1 83 ? 16.875 -9.031 -0.567 1 98 83 GLU B O 1
ATOM 1784 N N . ASN B 1 84 ? 16.266 -10.867 -1.654 1 98.44 84 ASN B N 1
ATOM 1785 C CA . ASN B 1 84 ? 17.641 -11.18 -2.029 1 98.44 84 ASN B CA 1
ATOM 1786 C C . ASN B 1 84 ? 18.203 -10.148 -3 1 98.44 84 ASN B C 1
ATOM 1788 O O . ASN B 1 84 ? 19.375 -9.773 -2.902 1 98.44 84 ASN B O 1
ATOM 1792 N N . GLU B 1 85 ? 17.438 -9.727 -3.904 1 98.44 85 GLU B N 1
ATOM 1793 C CA . GLU B 1 85 ? 17.859 -8.688 -4.84 1 98.44 85 GLU B CA 1
ATOM 1794 C C . GLU B 1 85 ? 18.188 -7.387 -4.109 1 98.44 85 GLU B C 1
ATOM 1796 O O . GLU B 1 85 ? 19.062 -6.637 -4.527 1 98.44 85 GLU B O 1
ATOM 1801 N N . ALA B 1 86 ? 17.484 -7.125 -3.025 1 97.12 86 ALA B N 1
ATOM 1802 C CA . ALA B 1 86 ? 17.641 -5.883 -2.277 1 97.12 86 ALA B CA 1
ATOM 1803 C C . ALA B 1 86 ? 19 -5.832 -1.58 1 97.12 86 ALA B C 1
ATOM 1805 O O . ALA B 1 86 ? 19.422 -4.77 -1.119 1 97.12 86 ALA B O 1
ATOM 1806 N N . LYS B 1 87 ? 19.688 -6.93 -1.513 1 96.81 87 LYS B N 1
ATOM 1807 C CA . LYS B 1 87 ? 21 -7.004 -0.874 1 96.81 87 LYS B CA 1
ATOM 1808 C C . LYS B 1 87 ? 22.125 -6.688 -1.867 1 96.81 87 LYS B C 1
ATOM 1810 O O . LYS B 1 87 ? 23.281 -6.57 -1.483 1 96.81 87 LYS B O 1
ATOM 1815 N N . LYS B 1 88 ? 21.75 -6.551 -3.121 1 97.69 88 LYS B N 1
ATOM 1816 C CA . LYS B 1 88 ? 22.719 -6.281 -4.172 1 97.69 88 LYS B CA 1
ATOM 1817 C C . LYS B 1 88 ? 22.875 -4.781 -4.41 1 97.69 88 LYS B C 1
ATOM 1819 O O . LYS B 1 88 ? 22.391 -3.969 -3.619 1 97.69 88 LYS B O 1
ATOM 1824 N N . ASP B 1 89 ? 23.688 -4.438 -5.441 1 97.06 89 ASP B N 1
ATOM 1825 C CA . ASP B 1 89 ? 23.906 -3.033 -5.781 1 97.06 89 ASP B CA 1
ATOM 1826 C C . ASP B 1 89 ? 22.625 -2.379 -6.293 1 97.06 89 ASP B C 1
ATOM 1828 O O . ASP B 1 89 ? 22.234 -2.602 -7.438 1 97.06 89 ASP B O 1
ATOM 1832 N N . LEU B 1 90 ? 22.078 -1.51 -5.523 1 96 90 LEU B N 1
ATOM 1833 C CA . LEU B 1 90 ? 20.781 -0.901 -5.816 1 96 90 LEU B CA 1
ATOM 1834 C C . LEU B 1 90 ? 20.906 0.121 -6.941 1 96 90 LEU B C 1
ATOM 1836 O O . LEU B 1 90 ? 19.906 0.509 -7.547 1 96 90 LEU B O 1
ATOM 1840 N N . THR B 1 91 ? 22.094 0.571 -7.238 1 95.69 91 THR B N 1
ATOM 1841 C CA . THR B 1 91 ? 22.297 1.621 -8.234 1 95.69 91 THR B CA 1
ATOM 1842 C C . THR B 1 91 ? 22.516 1.021 -9.617 1 95.69 91 THR B C 1
ATOM 1844 O O . THR B 1 91 ? 22.594 1.749 -10.609 1 95.69 91 THR B O 1
ATOM 1847 N N . GLU B 1 92 ? 22.562 -0.29 -9.672 1 97.75 92 GLU B N 1
ATOM 1848 C CA . GLU B 1 92 ? 22.75 -0.947 -10.961 1 97.75 92 GLU B CA 1
ATOM 1849 C C . GLU B 1 92 ? 21.562 -0.723 -11.883 1 97.75 92 GLU B C 1
ATOM 1851 O O . GLU B 1 92 ? 20.406 -0.887 -11.469 1 97.75 92 GLU B O 1
ATOM 1856 N N . LEU B 1 93 ? 21.875 -0.389 -13.164 1 97.81 93 LEU B N 1
ATOM 1857 C CA . LEU B 1 93 ? 20.828 -0.226 -14.156 1 97.81 93 LEU B CA 1
ATOM 1858 C C . LEU B 1 93 ? 20.266 -1.58 -14.586 1 97.81 93 LEU B C 1
ATOM 1860 O O . LEU B 1 93 ? 21.031 -2.461 -15 1 97.81 93 LEU B O 1
ATOM 1864 N N . LYS B 1 94 ? 18.922 -1.776 -14.469 1 98.12 94 LYS B N 1
ATOM 1865 C CA . LYS B 1 94 ? 18.328 -3.078 -14.75 1 98.12 94 LYS B CA 1
ATOM 1866 C C . LYS B 1 94 ? 17.281 -2.975 -15.859 1 98.12 94 LYS B C 1
ATOM 1868 O O . LYS B 1 94 ? 16.969 -3.967 -16.516 1 98.12 94 LYS B O 1
ATOM 1873 N N . ASP B 1 95 ? 16.656 -1.914 -15.969 1 97.12 95 ASP B N 1
ATOM 1874 C CA . ASP B 1 95 ? 15.742 -1.601 -17.062 1 97.12 95 ASP B CA 1
ATOM 1875 C C . ASP B 1 95 ? 16.312 -0.496 -17.953 1 97.12 95 ASP B C 1
ATOM 1877 O O . ASP B 1 95 ? 16.141 0.69 -17.672 1 97.12 95 ASP B O 1
ATOM 1881 N N . LEU B 1 96 ? 16.906 -0.813 -19.062 1 94.12 96 LEU B N 1
ATOM 1882 C CA . LEU B 1 96 ? 17.594 0.126 -19.938 1 94.12 96 LEU B CA 1
ATOM 1883 C C . LEU B 1 96 ? 16.594 1.033 -20.656 1 94.12 96 LEU B C 1
ATOM 1885 O O . LEU B 1 96 ? 16.891 2.203 -20.906 1 94.12 96 LEU B O 1
ATOM 1889 N N . GLY B 1 97 ? 15.492 0.487 -20.938 1 93.88 97 GLY B N 1
ATOM 1890 C CA . GLY B 1 97 ? 14.484 1.261 -21.656 1 93.88 97 GLY B CA 1
ATOM 1891 C C . GLY B 1 97 ? 14.031 2.494 -20.891 1 93.88 97 GLY B C 1
ATOM 1892 O O . GLY B 1 97 ? 14.094 3.607 -21.422 1 93.88 97 GLY B O 1
ATOM 1893 N N . LEU B 1 98 ? 13.711 2.326 -19.641 1 94.94 98 LEU B N 1
ATOM 1894 C CA . LEU B 1 98 ? 13.219 3.432 -18.828 1 94.94 98 LEU B CA 1
ATOM 1895 C C . LEU B 1 98 ? 14.305 3.926 -17.875 1 94.94 98 LEU B C 1
ATOM 1897 O O . LEU B 1 98 ? 14.047 4.773 -17.016 1 94.94 98 LEU B O 1
ATOM 1901 N N . GLU B 1 99 ? 15.438 3.396 -18.047 1 97 99 GLU B N 1
ATOM 1902 C CA . GLU B 1 99 ? 16.594 3.801 -17.25 1 97 99 GLU B CA 1
ATOM 1903 C C . GLU B 1 99 ? 16.297 3.686 -15.758 1 97 99 GLU B C 1
ATOM 1905 O O . GLU B 1 99 ? 16.547 4.621 -14.992 1 97 99 GLU B O 1
ATOM 1910 N N . ARG B 1 100 ? 15.828 2.512 -15.344 1 97.88 100 ARG B N 1
ATOM 1911 C CA . ARG B 1 100 ? 15.547 2.254 -13.938 1 97.88 100 ARG B CA 1
ATOM 1912 C C . ARG B 1 100 ? 16.609 1.353 -13.32 1 97.88 100 ARG B C 1
ATOM 1914 O O . ARG B 1 100 ? 17.062 0.401 -13.953 1 97.88 100 ARG B O 1
ATOM 1921 N N . THR B 1 101 ? 16.938 1.727 -12.125 1 97.75 101 THR B N 1
ATOM 1922 C CA . THR B 1 101 ? 17.922 0.944 -11.375 1 97.75 101 THR B CA 1
ATOM 1923 C C . THR B 1 101 ? 17.234 -0.205 -10.633 1 97.75 101 THR B C 1
ATOM 1925 O O . THR B 1 101 ? 16.016 -0.282 -10.594 1 97.75 101 THR B O 1
ATOM 1928 N N . ARG B 1 102 ? 18.047 -1.166 -10.07 1 98.31 102 ARG B N 1
ATOM 1929 C CA . ARG B 1 102 ? 17.547 -2.213 -9.18 1 98.31 102 ARG B CA 1
ATOM 1930 C C . ARG B 1 102 ? 16.719 -1.62 -8.047 1 98.31 102 ARG B C 1
ATOM 1932 O O . ARG B 1 102 ? 15.641 -2.123 -7.734 1 98.31 102 ARG B O 1
ATOM 1939 N N . GLY B 1 103 ? 17.219 -0.514 -7.492 1 96.94 103 GLY B N 1
ATOM 1940 C CA . GLY B 1 103 ? 16.484 0.151 -6.426 1 96.94 103 GLY B CA 1
ATOM 1941 C C . GLY B 1 103 ? 15.133 0.682 -6.871 1 96.94 103 GLY B C 1
ATOM 1942 O O . GLY B 1 103 ? 14.148 0.568 -6.141 1 96.94 103 GLY B O 1
ATOM 1943 N N . ASP B 1 104 ? 15.094 1.242 -8.062 1 96.5 104 ASP B N 1
ATOM 1944 C CA . ASP B 1 104 ? 13.836 1.755 -8.609 1 96.5 104 ASP B CA 1
ATOM 1945 C C . ASP B 1 104 ? 12.805 0.641 -8.75 1 96.5 104 ASP B C 1
ATOM 1947 O O . ASP B 1 104 ? 11.641 0.811 -8.367 1 96.5 104 ASP B O 1
ATOM 1951 N N . LEU B 1 105 ? 13.258 -0.425 -9.273 1 98.5 105 LEU B N 1
ATOM 1952 C CA . LEU B 1 105 ? 12.367 -1.549 -9.531 1 98.5 105 LEU B CA 1
ATOM 1953 C C . LEU B 1 105 ? 11.859 -2.158 -8.227 1 98.5 105 LEU B C 1
ATOM 1955 O O . LEU B 1 105 ? 10.672 -2.457 -8.094 1 98.5 105 LEU B O 1
ATOM 1959 N N . LEU B 1 106 ? 12.75 -2.279 -7.277 1 98.5 106 LEU B N 1
ATOM 1960 C CA . LEU B 1 106 ? 12.367 -2.852 -5.992 1 98.5 106 LEU B CA 1
ATOM 1961 C C . LEU B 1 106 ? 11.406 -1.931 -5.254 1 98.5 106 LEU B C 1
ATOM 1963 O O . LEU B 1 106 ? 10.461 -2.398 -4.613 1 98.5 106 LEU B O 1
ATOM 1967 N N . THR B 1 107 ? 11.633 -0.656 -5.395 1 97.5 107 THR B N 1
ATOM 1968 C CA . THR B 1 107 ? 10.742 0.309 -4.754 1 97.5 107 THR B CA 1
ATOM 1969 C C . THR B 1 107 ? 9.359 0.272 -5.383 1 97.5 107 THR B C 1
ATOM 1971 O O . THR B 1 107 ? 8.344 0.327 -4.676 1 97.5 107 THR B O 1
ATOM 1974 N N . THR B 1 108 ? 9.328 0.161 -6.656 1 97.94 108 THR B N 1
ATOM 1975 C CA . THR B 1 108 ? 8.055 0.055 -7.367 1 97.94 108 THR B CA 1
ATOM 1976 C C . THR B 1 108 ? 7.305 -1.204 -6.945 1 97.94 108 THR B C 1
ATOM 1978 O O . THR B 1 108 ? 6.109 -1.151 -6.652 1 97.94 108 THR B O 1
ATOM 1981 N N . LEU B 1 109 ? 8.031 -2.26 -6.902 1 98.69 109 LEU B N 1
ATOM 1982 C CA . LEU B 1 109 ? 7.445 -3.531 -6.484 1 98.69 109 LEU B CA 1
ATOM 1983 C C . LEU B 1 109 ? 6.902 -3.441 -5.066 1 98.69 109 LEU B C 1
ATOM 1985 O O . LEU B 1 109 ? 5.773 -3.863 -4.801 1 98.69 109 LEU B O 1
ATOM 1989 N N . MET B 1 110 ? 7.652 -2.883 -4.207 1 98.25 110 MET B N 1
ATOM 1990 C CA . MET B 1 110 ? 7.25 -2.742 -2.809 1 98.25 110 MET B CA 1
ATOM 1991 C C . MET B 1 110 ? 6 -1.873 -2.688 1 98.25 110 MET B C 1
ATOM 1993 O O . MET B 1 110 ? 5.07 -2.215 -1.956 1 98.25 110 MET B O 1
ATOM 1997 N N . ALA B 1 111 ? 6.008 -0.759 -3.369 1 98.19 111 ALA B N 1
ATOM 1998 C CA . ALA B 1 111 ? 4.855 0.138 -3.322 1 98.19 111 ALA B CA 1
ATOM 1999 C C . ALA B 1 111 ? 3.602 -0.552 -3.852 1 98.19 111 ALA B C 1
ATOM 2001 O O . ALA B 1 111 ? 2.527 -0.441 -3.256 1 98.19 111 ALA B O 1
ATOM 2002 N N . HIS B 1 112 ? 3.719 -1.246 -4.934 1 98.75 112 HIS B N 1
ATOM 2003 C CA . HIS B 1 112 ? 2.6 -1.964 -5.531 1 98.75 112 HIS B CA 1
ATOM 2004 C C . HIS B 1 112 ? 2.045 -3.016 -4.578 1 98.75 112 HIS B C 1
ATOM 2006 O O . HIS B 1 112 ? 0.834 -3.078 -4.352 1 98.75 112 HIS B O 1
ATOM 2012 N N . ASN B 1 113 ? 2.947 -3.822 -4.02 1 98.81 113 ASN B N 1
ATOM 2013 C CA . ASN B 1 113 ? 2.518 -4.867 -3.096 1 98.81 113 ASN B CA 1
ATOM 2014 C C . ASN B 1 113 ? 1.902 -4.277 -1.83 1 98.81 113 ASN B C 1
ATOM 2016 O O . ASN B 1 113 ? 0.92 -4.809 -1.308 1 98.81 113 ASN B O 1
ATOM 2020 N N . SER B 1 114 ? 2.482 -3.225 -1.352 1 98.75 114 SER B N 1
ATOM 2021 C CA . SER B 1 114 ? 1.93 -2.582 -0.164 1 98.75 114 SER B CA 1
ATOM 2022 C C . SER B 1 114 ? 0.531 -2.035 -0.431 1 98.75 114 SER B C 1
ATOM 2024 O O . SER B 1 114 ? -0.374 -2.203 0.389 1 98.75 114 SER B O 1
ATOM 2026 N N . TYR B 1 115 ? 0.344 -1.432 -1.573 1 98.69 115 TYR B N 1
ATOM 2027 C CA . TYR B 1 115 ? -0.943 -0.888 -1.992 1 98.69 115 TYR B CA 1
ATOM 2028 C C . TYR B 1 115 ? -2.018 -1.968 -1.992 1 98.69 115 TYR B C 1
ATOM 2030 O O . TYR B 1 115 ? -3.057 -1.82 -1.343 1 98.69 115 TYR B O 1
ATOM 2038 N N . HIS B 1 116 ? -1.73 -3 -2.6 1 98.81 116 HIS B N 1
ATOM 2039 C CA . HIS B 1 116 ? -2.732 -4.055 -2.727 1 98.81 116 HIS B CA 1
ATOM 2040 C C . HIS B 1 116 ? -2.857 -4.855 -1.437 1 98.81 116 HIS B C 1
ATOM 2042 O O . HIS B 1 116 ? -3.924 -5.395 -1.138 1 98.81 116 HIS B O 1
ATOM 2048 N N . THR B 1 117 ? -1.813 -4.93 -0.625 1 98.62 117 THR B N 1
ATOM 2049 C CA . THR B 1 117 ? -1.928 -5.512 0.709 1 98.62 117 THR B CA 1
ATOM 2050 C C . THR B 1 117 ? -2.904 -4.711 1.565 1 98.62 117 THR B C 1
ATOM 2052 O O . THR B 1 117 ? -3.703 -5.285 2.309 1 98.62 117 THR B O 1
ATOM 2055 N N . GLY B 1 118 ? -2.842 -3.381 1.463 1 98.06 118 GLY B N 1
ATOM 2056 C CA . GLY B 1 118 ? -3.826 -2.555 2.143 1 98.06 118 GLY B CA 1
ATOM 2057 C C . GLY B 1 118 ? -5.25 -2.85 1.716 1 98.06 118 GLY B C 1
ATOM 2058 O O . GLY B 1 118 ? -6.16 -2.877 2.547 1 98.06 118 GLY B O 1
ATOM 2059 N N . GLN B 1 119 ? -5.438 -3.07 0.466 1 97.88 119 GLN B N 1
ATOM 2060 C CA . GLN B 1 119 ? -6.762 -3.41 -0.039 1 97.88 119 GLN B CA 1
ATOM 2061 C C . GLN B 1 119 ? -7.23 -4.754 0.511 1 97.88 119 GLN B C 1
ATOM 2063 O O . GLN B 1 119 ? -8.383 -4.895 0.929 1 97.88 119 GLN B O 1
ATOM 2068 N N . ILE B 1 120 ? -6.344 -5.699 0.551 1 98.19 120 ILE B N 1
ATOM 2069 C CA . ILE B 1 120 ? -6.68 -7.031 1.049 1 98.19 120 ILE B CA 1
ATOM 2070 C C . ILE B 1 120 ? -7.066 -6.945 2.523 1 98.19 120 ILE B C 1
ATOM 2072 O O . ILE B 1 120 ? -8.062 -7.539 2.947 1 98.19 120 ILE B O 1
ATOM 2076 N N . ALA B 1 121 ? -6.297 -6.215 3.297 1 96.69 121 ALA B N 1
ATOM 2077 C CA . ALA B 1 121 ? -6.598 -6.059 4.719 1 96.69 121 ALA B CA 1
ATOM 2078 C C . ALA B 1 121 ? -8 -5.484 4.918 1 96.69 121 ALA B C 1
ATOM 2080 O O . ALA B 1 121 ? -8.758 -5.969 5.762 1 96.69 121 ALA B O 1
ATOM 2081 N N . LEU B 1 122 ? -8.32 -4.488 4.148 1 96.31 122 LEU B N 1
ATOM 2082 C CA . LEU B 1 122 ? -9.633 -3.869 4.277 1 96.31 122 LEU B CA 1
ATOM 2083 C C . LEU B 1 122 ? -10.734 -4.832 3.842 1 96.31 122 LEU B C 1
ATOM 2085 O O . LEU B 1 122 ? -11.773 -4.922 4.492 1 96.31 122 LEU B O 1
ATOM 2089 N N . ILE B 1 123 ? -10.516 -5.551 2.754 1 96.69 123 ILE B N 1
ATOM 2090 C CA . ILE B 1 123 ? -11.5 -6.523 2.297 1 96.69 123 ILE B CA 1
ATOM 2091 C C . ILE B 1 123 ? -11.75 -7.559 3.393 1 96.69 123 ILE B C 1
ATOM 2093 O O . ILE B 1 123 ? -12.898 -7.898 3.682 1 96.69 123 ILE B O 1
ATOM 2097 N N . ARG B 1 124 ? -10.695 -8.023 3.982 1 95.38 124 ARG B N 1
ATOM 2098 C CA . ARG B 1 124 ? -10.844 -9 5.059 1 95.38 124 ARG B CA 1
ATOM 2099 C C . ARG B 1 124 ? -11.648 -8.414 6.219 1 95.38 124 ARG B C 1
ATOM 2101 O O . ARG B 1 124 ? -12.438 -9.117 6.848 1 95.38 124 ARG B O 1
ATOM 2108 N N . GLN B 1 125 ? -11.391 -7.18 6.508 1 93.06 125 GLN B N 1
ATOM 2109 C CA . GLN B 1 125 ? -12.18 -6.508 7.531 1 93.06 125 GLN B CA 1
ATOM 2110 C C . GLN B 1 125 ? -13.664 -6.496 7.16 1 93.06 125 GLN B C 1
ATOM 2112 O O . GLN B 1 125 ? -14.516 -6.805 7.992 1 93.06 125 GLN B O 1
ATOM 2117 N N . LEU B 1 126 ? -13.977 -6.195 5.965 1 92.62 126 LEU B N 1
ATOM 2118 C CA . LEU B 1 126 ? -15.344 -6.039 5.488 1 92.62 126 LEU B CA 1
ATOM 2119 C C . LEU B 1 126 ? -16.078 -7.371 5.516 1 92.62 126 LEU B C 1
ATOM 2121 O O . LEU B 1 126 ? -17.297 -7.406 5.73 1 92.62 126 LEU B O 1
ATOM 2125 N N . ILE B 1 127 ? -15.367 -8.445 5.398 1 90.5 127 ILE B N 1
ATOM 2126 C CA . ILE B 1 127 ? -16.047 -9.734 5.328 1 90.5 127 ILE B CA 1
ATOM 2127 C C . ILE B 1 127 ? -15.922 -10.453 6.668 1 90.5 127 ILE B C 1
ATOM 2129 O O . ILE B 1 127 ? -16.234 -11.641 6.773 1 90.5 127 ILE B O 1
ATOM 2133 N N . GLY B 1 128 ? -15.352 -9.797 7.688 1 89.25 128 GLY B N 1
ATOM 2134 C CA . GLY B 1 128 ? -15.312 -10.32 9.047 1 89.25 128 GLY B CA 1
ATOM 2135 C C . GLY B 1 128 ? -14.18 -11.297 9.273 1 89.25 128 GLY B C 1
ATOM 2136 O O . GLY B 1 128 ? -14.281 -12.195 10.117 1 89.25 128 GLY B O 1
ATOM 2137 N N . GLU B 1 129 ? -13.141 -11.211 8.477 1 90.5 129 GLU B N 1
ATOM 2138 C CA . GLU B 1 129 ? -12.008 -12.133 8.562 1 90.5 129 GLU B CA 1
ATOM 2139 C C . GLU B 1 129 ? -10.742 -11.414 9.016 1 90.5 129 GLU B C 1
ATOM 2141 O O . GLU B 1 129 ? -9.633 -11.805 8.656 1 90.5 129 GLU B O 1
ATOM 2146 N N . TRP B 1 130 ? -10.875 -10.281 9.773 1 88 130 TRP B N 1
ATOM 2147 C CA . TRP B 1 130 ? -9.766 -9.469 10.258 1 88 130 TRP B CA 1
ATOM 2148 C C . TRP B 1 130 ? -9.953 -9.102 11.727 1 88 130 TRP B C 1
ATOM 2150 O O . TRP B 1 130 ? -11.078 -8.859 12.172 1 88 130 TRP B O 1
ATOM 2160 N N . PRO B 1 131 ? -8.883 -9.047 12.531 1 84.94 131 PRO B N 1
ATOM 2161 C CA . PRO B 1 131 ? -7.477 -9.273 12.195 1 84.94 131 PRO B CA 1
ATOM 2162 C C . PRO B 1 131 ? -7.105 -10.758 12.156 1 84.94 131 PRO B C 1
ATOM 2164 O O . PRO B 1 131 ? -7.906 -11.609 12.555 1 84.94 131 PRO B O 1
ATOM 2167 N N . PRO B 1 132 ? -5.883 -10.93 11.516 1 83.75 132 PRO B N 1
ATOM 2168 C CA . PRO B 1 132 ? -5.438 -12.328 11.562 1 83.75 132 PRO B CA 1
ATOM 2169 C C . PRO B 1 132 ? -5.25 -12.844 12.984 1 83.75 132 PRO B C 1
ATOM 2171 O O . PRO B 1 132 ? -5.125 -12.047 13.922 1 83.75 132 PRO B O 1
ATOM 2174 N N . PRO B 1 133 ? -5.289 -14.133 13.156 1 71.62 133 PRO B N 1
ATOM 2175 C CA . PRO B 1 133 ? -5.227 -14.727 14.492 1 71.62 133 PRO B CA 1
ATOM 2176 C C . PRO B 1 133 ? -3.957 -14.344 15.25 1 71.62 133 PRO B C 1
ATOM 2178 O O . PRO B 1 133 ? -3.951 -14.328 16.484 1 71.62 133 PRO B O 1
ATOM 2181 N N . SER B 1 134 ? -2.936 -14.055 14.586 1 68.12 134 SER B N 1
ATOM 2182 C CA . SER B 1 134 ? -1.67 -13.766 15.258 1 68.12 134 SER B CA 1
ATOM 2183 C C . SER B 1 134 ? -1.637 -12.344 15.797 1 68.12 134 SER B C 1
ATOM 2185 O O . SER B 1 134 ? -0.704 -11.969 16.516 1 68.12 134 SER B O 1
ATOM 2187 N N . TRP B 1 135 ? -2.662 -11.68 15.359 1 70.69 135 TRP B N 1
ATOM 2188 C CA . TRP B 1 135 ? -2.617 -10.289 15.812 1 70.69 135 TRP B CA 1
ATOM 2189 C C . TRP B 1 135 ? -3.227 -10.156 17.203 1 70.69 135 TRP B C 1
ATOM 2191 O O . TRP B 1 135 ? -4.18 -10.859 17.547 1 70.69 135 TRP B O 1
#

Radius of gyration: 19.17 Å; Cα contacts (8 Å, |Δi|>4): 348; chains: 2; 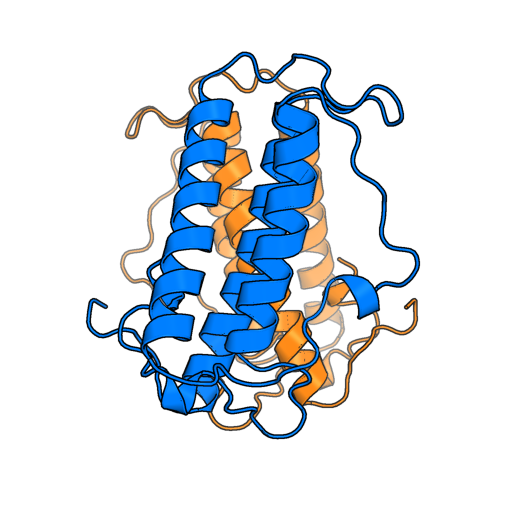bounding box: 45×52×47 Å

InterPro domains:
  IPR007837 DNA damage-inducible protein DinB [PF05163] (22-132)
  IPR034660 DinB/YfiT-like putative metalloenzymes [G3DSA:1.20.120.450] (1-134)
  IPR034660 DinB/YfiT-like putative metalloenzymes [SSF109854] (9-135)

Foldseek 3Di:
DQLCAPDQQVQQLDDDPPRPAGVVFLLQLLLQVLVQLVCLLVQHHDDDDPDPCVSTDPDSGDPDRVSVVVSVVSSVVSVVSLVVSVPDDQQDQRDPVVRHGNVRSSVVSVVSVVVSSVVSNVRCVSVVNDDHPVD/DQLCAPDAQVQQLDDDPPRPAGVVFLLQLLLQVLVQLVCLLVQHHDDDDPDPCVSTDPDSGDPDRVSVVVSVVSSVVSVVSLVVSVVDDQQDQRDPVVRHGNVRSSVVSVVSVVVSSVVSNVRCVSVVNDDHPVD

Sequence (270 aa):
MEVFEGLLWEKAGGKPANCPYSVWQLLNHMIFWQDFYLAYLKGKVPKHPEHDEDSWPDEIAPSNEAEWSDTLLLFSKGLKEAENEAKKDLTELKDLGLERTRGDLLTTLMAHNSYHTGQIALIRQLIGEWPPPSWMEVFEGLLWEKAGGKPANCPYSVWQLLNHMIFWQDFYLAYLKGKVPKHPEHDEDSWPDEIAPSNEAEWSDTLLLFSKGLKEAENEAKKDLTELKDLGLERTRGDLLTTLMAHNSYHTGQIALIRQLIGEWPPPSW

pLDDT: mean 95.82, std 5.0, range [67.81, 98.88]

Organism: NCBI:txid1637975

Solvent-accessible surface area (backbone atoms only — not comparable to full-atom values): 14882 Å² total; per-residue (Å²): 114,67,84,55,43,84,61,52,52,85,55,28,35,55,54,60,86,66,46,93,59,18,52,38,25,50,52,49,28,46,40,45,55,47,52,47,50,49,34,21,71,72,70,41,82,67,82,75,69,93,45,81,67,69,49,45,60,87,56,49,44,58,91,44,59,66,55,39,53,51,50,53,49,51,45,51,51,51,51,51,50,50,56,56,56,67,74,47,71,43,80,42,78,40,37,77,90,79,67,31,26,41,42,53,49,51,48,49,46,46,32,53,48,25,16,52,48,24,35,41,48,49,51,29,32,56,73,69,61,52,74,36,81,89,102,115,66,83,56,42,85,61,52,51,85,57,28,35,54,53,61,84,68,46,93,59,18,51,39,25,49,52,47,27,48,40,45,55,46,52,49,50,50,33,22,72,71,70,39,82,68,83,75,71,91,46,80,68,67,48,44,60,89,53,50,44,58,92,45,58,65,54,39,52,51,50,53,48,52,45,51,52,52,51,49,50,52,54,56,59,68,74,47,71,42,78,42,79,38,37,78,88,79,67,30,24,42,43,52,47,51,50,50,46,44,31,52,48,26,16,53,47,24,34,42,48,49,51,30,35,55,72,69,61,53,72,36,79,88,102

Secondary structure (DSSP, 8-state):
-GGGTT--GGGTT---TT----HHHHHHHHHHHHHHHHHHHTT--PPPPSSGGGGS-S-SS-SSHHHHHHHHHHHHHHHHHHHHHTTS-TTSEEETTTTEEHHHHHHHHHHHHHHHHHHHHHHHHHTT--S-TT-/-GGGTT--GGGTT---TT----HHHHHHHHHHHHHHHHHHHTT--PPPPSSGGGGS-S-SS-SSHHHHHHHHHHHHHHHHHHHHHTTS-TTSEEETTTTEEHHHHHHHHHHHHHHHHHHHHHHHHHTT--S-TT-

=== Feature glossary ===
The record interleaves many kinds of information about one protein. Here is each kind framed as the question it answers.

Q: Are the domains correctly placed relative to each other?
A: Predicted aligned error is AlphaFold's pairwise confidence. Unlike pLDDT (per-residue), PAE is per-residue-pair and captures whether two parts of the structure are correctly placed relative to each other. Units are ångströms of expected positional error.

Q: Which residues are in helices, strands, or loops?
A: Eight-state secondary structure (DSSP): H is the canonical α-helix, G the tighter 3₁₀-helix, I the wider π-helix; E/B are β-structure, T and S are turns and bends, and '-' is everything else. DSSP derives these from the pattern of main-chain N–H···O=C hydrogen bonds, not from the sequence.

Q: What if only a Cα trace is available?
A: P-SEA three-state annotation labels each residue as helix, strand, or coil based purely on the geometry of the Cα trace. It serves as a fallback when the full backbone (and thus DSSP) is unavailable.

Q: What are the backbone torsion angles?
A: φ (phi) and ψ (psi) are the two rotatable backbone dihedrals per residue: φ is the C(i-1)–N–Cα–C torsion, ψ is the N–Cα–C–N(i+1) torsion, both in degrees on (−180°, 180°]. α-helical residues cluster near (−60°, −45°); β-strand residues near (−120°, +130°). A Ramachandran plot is simply a scatter of (φ, ψ) for every residue.

Q: What known structures does this most resemble?
A: Structural nearest neighbors (via Foldseek easy-search vs the PDB). Reported per hit: target PDB id, E-value, and alignment TM-score. A TM-score above ~0.5 is the conventional threshold for 'same fold'.

Q: What family and function is it annotated with?
A: Database cross-references. InterPro integrates a dozen domain/family signature databases into unified entries with residue-range hits. GO terms attach function/process/location labels with evidence codes. CATH codes position the fold in a four-level structural taxonomy. Organism is the NCBI-taxonomy species name.

Q: Which residues are buried vs exposed?
A: Solvent accessibility: the surface area of each residue that a 1.4 Å water probe can touch, in Å². When only backbone atoms are present the absolute values are lower than full-atom SASA (side chains contribute most of the area) and are flagged as backbone-only.

Q: What do the diagnostic plots show?
A: Three diagnostic plots accompany the record. The Cα contact map visualizes the tertiary structure as a 2D adjacency matrix (8 Å cutoff, sequence-local contacts suppressed). The Ramachandran plot shows the distribution of backbone (φ, ψ) torsions, with points in the α and β basins reflecting secondary structure content. The PAE plot shows AlphaFold's inter-residue confidence as a color matrix.

Q: What is the amino-acid chain?
A: The amino-acid sequence is the protein's primary structure: the linear order of residues from the N-terminus to the C-terminus, written in one-letter code. Everything else here — the 3D coordinates, the secondary structure, the domain annotations — is ultimately a consequence of this string.

Q: What do the rendered images show?
A: The six renders are orthographic views along the three Cartesian axes in both directions. Representation (cartoon, sticks, or surface) and color scheme (sequence-rainbow or by-chain) vary across proteins so the training set covers all the common visualization conventions.

Q: Where is each backbone atom in 3D?
A: The mmCIF table is the protein's shape written out atom by atom. For each backbone N, Cα, C, and carbonyl O, it records an (x, y, z) coordinate triple in Å plus the residue type, chain letter, and residue number.

Q: How mobile is each atom in the crystal?
A: For experimental (PDB) structures, the B-factor (temperature factor) quantifies the positional spread of each atom in the crystal — a combination of thermal vibration and static disorder — in units of Å². High B-factors mark flexible loops or poorly resolved regions; low B-factors mark the rigid, well-ordered core.

Q: How big and how compact is the whole molecule?
A: Three whole-structure scalars: the radius of gyration (RMS distance of Cα from centroid, in Å), the count of Cα–Cα contacts (pairs closer than 8 Å and separated by more than four residues in sequence — i.e. tertiary, not local, contacts), and the bounding-box dimensions. Together they distinguish compact globular folds from extended fibres or disordered chains.

Q: What does the local fold look like, residue by residue?
A: A 3Di character summarizes, for each residue, the relative orientation of the Cα frame of its nearest spatial neighbor. Because it encodes fold topology rather than chemistry, 3Di alignments detect remote structural similarity that sequence alignment misses.

Q: How confident is the AlphaFold model at each residue?
A: For AlphaFold models, the B-factor field carries pLDDT — the model's own estimate of local accuracy on a 0–100 scale. Regions with pLDDT<50 should be treated as essentially unmodeled; they often correspond to intrinsically disordered segments.